Protein AF-A0A1W7CXT9-F1 (afdb_monomer_lite)

Secondary structure (DSSP, 8-state):
-----------------------------SS-----PPEEE-SEEEEEEEEEEEETTEEEEEEEEESS--EETTSEEEEE-EEGGGTEEEE-SSHHHHHHHT-EEEEEEEETHHHHTTS--TT-EEEEEEEEEEEE-TTSSB----EEEEETTEEEESSTT-EEEEEP-SSSEEEEEE-EEEESSSEEEEEEEEEEESTTTTSSB-EEEEEEEEE-

Structure (mmCIF, N/CA/C/O backbone):
data_AF-A0A1W7CXT9-F1
#
_entry.id   AF-A0A1W7CXT9-F1
#
loop_
_atom_site.group_PDB
_atom_site.id
_atom_site.type_symbol
_atom_site.label_atom_id
_atom_site.label_alt_id
_atom_site.label_comp_id
_atom_site.label_asym_id
_atom_site.label_entity_id
_atom_site.label_seq_id
_atom_site.pdbx_PDB_ins_code
_atom_site.Cartn_x
_atom_site.Cartn_y
_atom_site.Cartn_z
_atom_site.occupancy
_atom_site.B_iso_or_equiv
_atom_site.auth_seq_id
_atom_site.auth_comp_id
_atom_site.auth_asym_id
_atom_site.auth_atom_id
_atom_site.pdbx_PDB_model_num
ATOM 1 N N . MET A 1 1 ? 46.740 77.406 -9.029 1.00 47.66 1 MET A N 1
ATOM 2 C CA . MET A 1 1 ? 47.023 78.174 -7.796 1.00 47.66 1 MET A CA 1
ATOM 3 C C . MET A 1 1 ? 46.307 79.504 -7.977 1.00 47.66 1 MET A C 1
ATOM 5 O O . MET A 1 1 ? 46.506 80.100 -9.024 1.00 47.66 1 MET A O 1
ATOM 9 N N . THR A 1 2 ? 45.358 79.911 -7.136 1.00 39.78 2 THR A N 1
ATOM 10 C CA . THR A 1 2 ? 45.242 79.683 -5.678 1.00 39.78 2 THR A CA 1
ATOM 11 C C . THR A 1 2 ? 43.790 79.369 -5.267 1.00 39.78 2 THR A C 1
ATOM 13 O O . THR A 1 2 ? 42.868 79.665 -6.022 1.00 39.78 2 THR A O 1
ATOM 16 N N . GLU A 1 3 ? 43.585 78.741 -4.104 1.00 48.91 3 GLU A N 1
ATOM 17 C CA . GLU A 1 3 ? 42.261 78.570 -3.472 1.00 48.91 3 GLU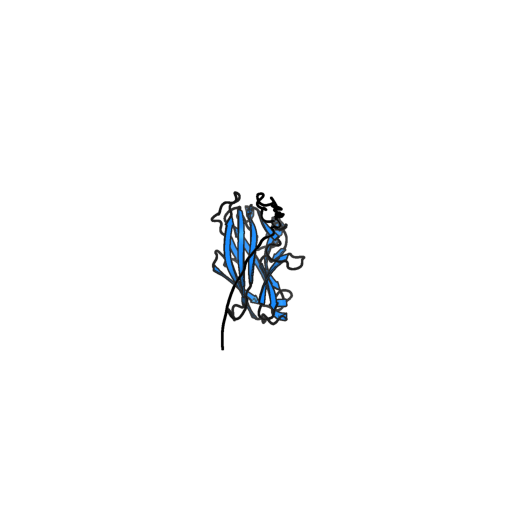 A CA 1
ATOM 18 C C . GLU A 1 3 ? 41.589 79.914 -3.125 1.00 48.91 3 GLU A C 1
ATOM 20 O O . GLU A 1 3 ? 42.278 80.915 -2.956 1.00 48.91 3 GLU A O 1
ATOM 25 N N . VAL A 1 4 ? 40.265 79.902 -2.911 1.00 42.25 4 VAL A N 1
ATOM 26 C CA . VAL A 1 4 ? 39.614 80.250 -1.624 1.00 42.25 4 VAL A CA 1
ATOM 27 C C . VAL A 1 4 ? 38.166 79.707 -1.634 1.00 42.25 4 VAL A C 1
ATOM 29 O O . VAL A 1 4 ? 37.621 79.343 -2.674 1.00 42.25 4 VAL A O 1
ATOM 32 N N . LYS A 1 5 ? 37.587 79.555 -0.441 1.00 43.75 5 LYS A N 1
ATOM 33 C CA . LYS A 1 5 ? 36.444 78.713 -0.057 1.00 43.75 5 LYS A CA 1
ATOM 34 C C . LYS A 1 5 ? 35.504 79.523 0.838 1.00 43.75 5 LYS A C 1
ATOM 36 O O . LYS A 1 5 ? 36.014 80.103 1.780 1.00 43.75 5 LYS A O 1
ATOM 41 N N . GLU A 1 6 ? 34.183 79.469 0.618 1.00 44.09 6 GLU A N 1
ATOM 42 C CA . GLU A 1 6 ? 33.090 79.694 1.606 1.00 44.09 6 GLU A CA 1
ATOM 43 C C . GLU A 1 6 ? 31.725 79.505 0.894 1.00 44.09 6 GLU A C 1
ATOM 45 O O . GLU A 1 6 ? 31.548 79.964 -0.226 1.00 44.09 6 GLU A O 1
ATOM 50 N N . ARG A 1 7 ? 30.813 78.611 1.317 1.00 45.50 7 ARG A N 1
ATOM 51 C CA . ARG A 1 7 ? 29.893 78.634 2.484 1.00 45.50 7 ARG A CA 1
ATOM 52 C C . ARG A 1 7 ? 28.901 79.815 2.507 1.00 45.50 7 ARG A C 1
ATOM 54 O O . ARG A 1 7 ? 29.258 80.872 3.000 1.00 45.50 7 ARG A O 1
ATOM 61 N N . SER A 1 8 ? 27.617 79.556 2.204 1.00 44.03 8 SER A N 1
ATOM 62 C CA . SER A 1 8 ? 26.528 79.746 3.192 1.00 44.03 8 SER A CA 1
ATOM 63 C C . SER A 1 8 ? 25.169 79.135 2.772 1.00 44.03 8 SER A C 1
ATOM 65 O O . SER A 1 8 ? 24.594 79.513 1.763 1.00 44.03 8 SER A O 1
ATOM 67 N N . THR A 1 9 ? 24.715 78.146 3.551 1.00 43.16 9 THR A N 1
ATOM 68 C CA . THR A 1 9 ? 23.494 78.108 4.400 1.00 43.16 9 THR A CA 1
ATOM 69 C C . THR A 1 9 ? 22.135 78.717 3.969 1.00 43.16 9 THR A C 1
ATOM 71 O O . THR A 1 9 ? 22.084 79.830 3.464 1.00 43.16 9 THR A O 1
ATOM 74 N N . THR A 1 10 ? 21.047 78.057 4.441 1.00 43.53 10 THR A N 1
ATOM 75 C CA . THR A 1 10 ? 19.678 78.588 4.757 1.00 43.53 10 THR A CA 1
ATOM 76 C C . THR A 1 10 ? 18.595 78.462 3.652 1.00 43.53 10 THR A C 1
ATOM 78 O O . THR A 1 10 ? 18.797 78.977 2.565 1.00 43.53 10 THR A O 1
ATOM 81 N N . VAL A 1 11 ? 17.387 77.876 3.848 1.00 43.38 11 VAL A N 1
ATOM 82 C CA . VAL A 1 11 ? 16.877 76.887 4.846 1.00 43.38 11 VAL A CA 1
ATOM 83 C C . VAL A 1 11 ? 15.524 76.237 4.406 1.00 43.38 11 VAL A C 1
ATOM 85 O O . VAL A 1 11 ? 14.815 76.799 3.585 1.00 43.38 11 VAL A O 1
ATOM 88 N N . ARG A 1 12 ? 15.174 75.069 4.991 1.00 47.16 12 ARG A N 1
ATOM 89 C CA . ARG A 1 12 ? 13.861 74.349 5.100 1.00 47.16 12 ARG A CA 1
ATOM 90 C C . ARG A 1 12 ? 12.615 74.840 4.316 1.00 47.16 12 ARG A C 1
ATOM 92 O O . ARG A 1 12 ? 12.106 75.924 4.576 1.00 47.16 12 ARG A O 1
ATOM 99 N N . SER A 1 13 ? 11.893 73.876 3.733 1.00 43.81 13 SER A N 1
ATOM 100 C CA . SER A 1 13 ? 10.446 73.728 3.990 1.00 43.81 13 SER A CA 1
ATOM 101 C C . SER A 1 13 ? 10.102 72.261 4.305 1.00 43.81 13 SER A C 1
ATOM 103 O O . SER A 1 13 ? 10.810 71.341 3.900 1.00 43.81 13 SER A O 1
ATOM 105 N N . ARG A 1 14 ? 9.071 72.045 5.132 1.00 48.78 14 ARG A N 1
ATOM 106 C CA . ARG A 1 14 ? 8.563 70.717 5.515 1.00 48.78 14 ARG A CA 1
ATOM 107 C C . ARG A 1 14 ? 7.323 70.417 4.678 1.00 48.78 14 ARG A C 1
ATOM 109 O O . ARG A 1 14 ? 6.453 71.278 4.601 1.00 48.78 14 ARG A O 1
ATOM 116 N N . VAL A 1 15 ? 7.177 69.186 4.195 1.00 45.41 15 VAL A N 1
ATOM 117 C CA . VAL A 1 15 ? 5.854 68.611 3.907 1.00 45.41 15 VAL A CA 1
ATOM 118 C C . VAL A 1 15 ? 5.710 67.344 4.744 1.00 45.41 15 VAL A C 1
ATOM 120 O O . VAL A 1 15 ? 6.666 66.593 4.928 1.00 45.41 15 VAL A O 1
ATOM 123 N N . VAL A 1 16 ? 4.539 67.201 5.354 1.00 47.16 16 VAL A N 1
ATOM 124 C CA . VAL A 1 16 ? 4.237 66.241 6.418 1.00 47.16 16 VAL A CA 1
ATOM 125 C C . VAL A 1 16 ? 3.587 64.997 5.813 1.00 47.16 16 VAL A C 1
ATOM 127 O O . VAL A 1 16 ? 2.702 65.118 4.970 1.00 47.16 16 VAL A O 1
ATOM 130 N N . SER A 1 17 ? 4.007 63.811 6.255 1.00 47.16 17 SER A N 1
ATOM 131 C CA . SER A 1 17 ? 3.376 62.538 5.887 1.00 47.16 17 SER A CA 1
ATOM 132 C C . SER A 1 17 ? 1.954 62.423 6.445 1.00 47.16 17 SER A C 1
ATOM 134 O O . SER A 1 17 ? 1.691 62.852 7.569 1.00 47.16 17 SER A O 1
ATOM 136 N N . PRO A 1 18 ? 1.077 61.705 5.736 1.00 44.38 18 PRO A N 1
ATOM 137 C CA . PRO A 1 18 ? 0.469 60.524 6.352 1.00 44.38 18 PRO A CA 1
ATOM 138 C C . PRO A 1 18 ? 0.773 59.285 5.492 1.00 44.38 18 PRO A C 1
ATOM 140 O O . PRO A 1 18 ? 0.616 59.303 4.278 1.00 44.38 18 PRO A O 1
ATOM 143 N N . LEU A 1 19 ? 1.370 58.218 6.028 1.00 44.75 19 LEU A N 1
ATOM 144 C CA . LEU A 1 19 ? 0.695 57.223 6.875 1.00 44.75 19 LEU A CA 1
ATOM 145 C C . LEU A 1 19 ? -0.653 56.765 6.297 1.00 44.75 19 LEU A C 1
ATOM 147 O O . LEU A 1 19 ? -1.714 57.198 6.731 1.00 44.75 19 LEU A O 1
ATOM 151 N N . ALA A 1 20 ? -0.576 55.814 5.369 1.00 40.16 20 ALA A N 1
ATOM 152 C CA . ALA A 1 20 ? -1.655 54.888 5.045 1.00 40.16 20 ALA A CA 1
ATOM 153 C C . ALA A 1 20 ? -1.074 53.465 5.013 1.00 40.16 20 ALA A C 1
ATOM 155 O O . ALA A 1 20 ? -0.888 52.863 3.958 1.00 40.16 20 ALA A O 1
ATOM 156 N N . ALA A 1 21 ? -0.715 52.945 6.191 1.00 42.72 21 ALA A N 1
ATOM 157 C CA . ALA A 1 21 ? -0.380 51.535 6.332 1.00 42.72 21 ALA A CA 1
ATOM 158 C C . ALA A 1 21 ? -1.673 50.722 6.176 1.00 42.72 21 ALA A C 1
ATOM 160 O O . ALA A 1 21 ? -2.523 50.734 7.066 1.00 42.72 21 ALA A O 1
ATOM 161 N N . ILE A 1 22 ? -1.831 50.032 5.043 1.00 38.47 22 ILE A N 1
ATOM 162 C CA . ILE A 1 22 ? -2.935 49.089 4.836 1.00 38.47 22 ILE A CA 1
ATOM 163 C C . ILE A 1 22 ? -2.639 47.839 5.668 1.00 38.47 22 ILE A C 1
ATOM 165 O O . ILE A 1 22 ? -2.093 46.851 5.183 1.00 38.47 22 ILE A O 1
ATOM 169 N N . VAL A 1 23 ? -2.993 47.894 6.952 1.00 38.53 23 VAL A N 1
ATOM 170 C CA . VAL A 1 23 ? -3.077 46.714 7.813 1.00 38.53 23 VAL A CA 1
ATOM 171 C C . VAL A 1 23 ? -4.449 46.088 7.593 1.00 38.53 23 VAL A C 1
ATOM 173 O O . VAL A 1 23 ? -5.367 46.260 8.393 1.00 38.53 23 VAL A O 1
ATOM 176 N N . LEU A 1 24 ? -4.597 45.355 6.488 1.00 37.84 24 LEU A N 1
ATOM 177 C CA . LEU A 1 24 ? -5.687 44.394 6.368 1.00 37.84 24 LEU A CA 1
ATOM 178 C C . LEU A 1 24 ? -5.250 43.111 7.083 1.00 37.84 24 LEU A C 1
ATOM 180 O O . LEU A 1 24 ? -4.760 42.167 6.468 1.00 37.84 24 LEU A O 1
ATOM 184 N N . ALA A 1 25 ? -5.371 43.116 8.412 1.00 42.75 25 ALA A N 1
ATOM 185 C CA . ALA A 1 25 ? -5.139 41.933 9.227 1.00 42.75 25 ALA A CA 1
ATOM 186 C C . ALA A 1 25 ? -6.223 40.893 8.907 1.00 42.75 25 ALA A C 1
ATOM 188 O O . ALA A 1 25 ? -7.339 40.958 9.423 1.00 42.75 25 ALA A O 1
ATOM 189 N N . LEU A 1 26 ? -5.896 39.950 8.021 1.00 39.19 26 LEU A N 1
ATOM 190 C CA . LEU A 1 26 ? -6.766 38.835 7.673 1.00 39.19 26 LEU A CA 1
ATOM 191 C C . LEU A 1 26 ? -6.860 37.882 8.873 1.00 39.19 26 LEU A C 1
ATOM 193 O O . LEU A 1 26 ? -6.051 36.970 9.032 1.00 39.19 26 LEU A O 1
ATOM 197 N N . ALA A 1 27 ? -7.849 38.112 9.735 1.00 46.72 27 ALA A N 1
ATOM 198 C CA . ALA A 1 27 ? -8.163 37.259 10.875 1.00 46.72 27 ALA A CA 1
ATOM 199 C C . ALA A 1 27 ? -8.816 35.941 10.407 1.00 46.72 27 ALA A C 1
ATOM 201 O O . ALA A 1 27 ? -10.012 35.726 10.572 1.00 46.72 27 ALA A O 1
ATOM 202 N N . ALA A 1 28 ? -8.009 35.064 9.807 1.00 44.44 28 ALA A N 1
ATOM 203 C CA . ALA A 1 28 ? -8.397 33.743 9.308 1.00 44.44 28 ALA A CA 1
ATOM 204 C C . ALA A 1 28 ? -7.468 32.636 9.853 1.00 44.44 28 ALA A C 1
ATOM 206 O O . ALA A 1 28 ? -7.114 31.704 9.141 1.00 44.44 28 ALA A O 1
ATOM 207 N N . ALA A 1 29 ? -7.031 32.769 11.113 1.00 46.50 29 ALA A N 1
ATOM 208 C CA . ALA A 1 29 ? -5.983 31.935 11.713 1.00 46.50 29 ALA A CA 1
ATOM 209 C C . ALA A 1 29 ? -6.295 31.458 13.152 1.00 46.50 29 ALA A C 1
ATOM 211 O O . ALA A 1 29 ? -5.387 31.352 13.970 1.00 46.50 29 ALA A O 1
ATOM 212 N N . ILE A 1 30 ? -7.569 31.191 13.486 1.00 47.88 30 ILE A N 1
ATOM 213 C CA . ILE A 1 30 ? -7.951 30.508 14.751 1.00 47.88 30 ILE A CA 1
ATOM 214 C C . ILE A 1 30 ? -9.071 29.460 14.568 1.00 47.88 30 ILE A C 1
ATOM 216 O O . ILE A 1 30 ? -9.660 28.983 15.532 1.00 47.88 30 ILE A O 1
ATOM 220 N N . PHE A 1 31 ? -9.336 29.042 13.333 1.00 46.56 31 PHE A N 1
ATOM 221 C CA . PHE A 1 31 ? -9.812 27.684 13.096 1.00 46.56 31 PHE A CA 1
ATOM 222 C C . PHE A 1 31 ? -8.637 26.968 12.457 1.00 46.56 31 PHE A C 1
ATOM 224 O O . PHE A 1 31 ? -8.296 27.253 11.309 1.00 46.56 31 PHE A O 1
ATOM 231 N N . GLY A 1 32 ? -7.970 26.105 13.227 1.00 39.56 32 GLY A N 1
ATOM 232 C CA . GLY A 1 32 ? -7.055 25.146 12.631 1.00 39.56 32 GLY A CA 1
ATOM 233 C C . GLY A 1 32 ? -7.872 24.357 11.622 1.00 39.56 32 GLY A C 1
ATOM 234 O O . GLY A 1 32 ? -8.858 23.728 12.007 1.00 39.56 32 GLY A O 1
ATOM 235 N N . ALA A 1 33 ? -7.528 24.468 10.340 1.00 43.31 33 ALA A N 1
ATOM 236 C CA . ALA A 1 33 ? -8.130 23.611 9.342 1.00 43.31 33 ALA A CA 1
ATOM 237 C C . ALA A 1 33 ? -7.814 22.181 9.778 1.00 43.31 33 ALA A C 1
ATOM 239 O O . ALA A 1 33 ? -6.641 21.805 9.831 1.00 43.31 33 ALA A O 1
ATOM 240 N N . ALA A 1 34 ? -8.847 21.412 10.133 1.00 49.50 34 ALA A N 1
ATOM 241 C CA . ALA A 1 34 ? -8.697 19.969 10.176 1.00 49.50 34 ALA A CA 1
ATOM 242 C C . ALA A 1 34 ? -8.096 19.560 8.821 1.00 49.50 34 ALA A C 1
ATOM 244 O O . ALA A 1 34 ? -8.509 20.140 7.803 1.00 49.50 34 ALA A O 1
ATOM 245 N N . PRO A 1 35 ? -7.105 18.649 8.787 1.00 54.25 35 PRO A N 1
ATOM 246 C CA . PRO A 1 35 ? -6.581 18.168 7.519 1.00 54.25 35 PRO A CA 1
ATOM 247 C C . PRO A 1 35 ? -7.771 17.746 6.660 1.00 54.25 35 PRO A C 1
ATOM 249 O O . PRO A 1 35 ? -8.709 17.115 7.154 1.00 54.25 35 PRO A O 1
ATOM 252 N N . ALA A 1 36 ? -7.789 18.193 5.405 1.00 60.62 36 ALA A N 1
ATOM 253 C CA . ALA A 1 36 ? -8.867 17.847 4.497 1.00 60.62 36 ALA A CA 1
ATOM 254 C C . ALA A 1 36 ? -8.778 16.340 4.249 1.00 60.62 36 ALA A C 1
ATOM 256 O O . ALA A 1 36 ? -7.963 15.901 3.441 1.00 60.62 36 ALA A O 1
ATOM 257 N N . HIS A 1 37 ? -9.563 15.571 5.006 1.00 65.75 37 HIS A N 1
ATOM 258 C CA . HIS A 1 37 ? -9.589 14.122 4.906 1.00 65.75 37 HIS A CA 1
ATOM 259 C C . HIS A 1 37 ? -9.885 13.715 3.470 1.00 65.75 37 HIS A C 1
ATOM 261 O O . HIS A 1 37 ? -10.727 14.320 2.792 1.00 65.75 37 HIS A O 1
ATOM 267 N N . ALA A 1 38 ? -9.162 12.700 3.015 1.00 82.06 38 ALA A N 1
ATOM 268 C CA . ALA A 1 38 ? -9.360 12.148 1.697 1.00 82.06 38 ALA A CA 1
ATOM 269 C C . ALA A 1 38 ? -10.753 11.505 1.600 1.00 82.06 38 ALA A C 1
ATOM 271 O O . ALA A 1 38 ? -11.434 11.266 2.603 1.00 82.06 38 ALA A O 1
ATOM 272 N N . ALA A 1 39 ? -11.202 11.202 0.384 1.00 91.00 39 ALA A N 1
ATOM 273 C CA . ALA A 1 39 ? -12.416 10.411 0.244 1.00 91.00 39 ALA A CA 1
ATOM 274 C C . ALA A 1 39 ? -12.174 9.011 0.845 1.00 91.00 39 ALA A C 1
ATOM 276 O O . ALA A 1 39 ? -11.094 8.446 0.687 1.00 91.00 39 ALA A O 1
ATOM 277 N N . THR A 1 40 ? -13.145 8.439 1.555 1.00 95.62 40 THR A N 1
ATOM 278 C CA . THR A 1 40 ? -12.944 7.135 2.206 1.00 95.62 40 THR A CA 1
ATOM 279 C C . THR A 1 40 ? -13.249 5.985 1.247 1.00 95.62 40 THR A C 1
ATOM 281 O O . THR A 1 40 ? -14.365 5.884 0.733 1.00 95.62 40 THR A O 1
ATOM 284 N N . TRP A 1 41 ? -12.284 5.090 1.034 1.00 96.69 41 TRP A N 1
ATOM 285 C CA . TRP A 1 41 ? -12.462 3.857 0.267 1.00 96.69 41 TRP A CA 1
ATOM 286 C C . TRP A 1 41 ? -12.893 2.721 1.198 1.00 96.69 41 TRP A C 1
ATOM 288 O O . TRP A 1 41 ? -12.122 2.274 2.048 1.00 96.69 41 TRP A O 1
ATOM 298 N N . THR A 1 42 ? -14.141 2.269 1.065 1.00 97.19 42 THR A N 1
ATOM 299 C CA . THR A 1 42 ? -14.773 1.354 2.032 1.00 97.19 42 THR A CA 1
ATOM 300 C C . THR A 1 42 ? -14.882 -0.094 1.575 1.00 97.19 42 THR A C 1
ATOM 302 O O . THR A 1 42 ? -15.032 -0.967 2.419 1.00 97.19 42 THR A O 1
ATOM 305 N N . SER A 1 43 ? -14.823 -0.377 0.271 1.00 96.62 43 SER A N 1
ATOM 306 C CA . SER A 1 43 ? -14.930 -1.737 -0.277 1.00 96.62 43 SER A CA 1
ATOM 307 C C . SER A 1 43 ? -14.455 -1.792 -1.731 1.00 96.62 43 SER A C 1
ATOM 309 O O . SER A 1 43 ? -14.368 -0.758 -2.389 1.00 96.62 43 SER A O 1
ATOM 311 N N . GLY A 1 44 ? -14.175 -2.993 -2.243 1.00 96.69 44 GLY A N 1
ATOM 312 C CA . GLY A 1 44 ? -13.748 -3.202 -3.632 1.00 96.69 44 GLY A CA 1
ATOM 313 C C . GLY A 1 44 ? -12.229 -3.275 -3.809 1.00 96.69 44 GLY A C 1
ATOM 314 O O . GLY A 1 44 ? -11.471 -3.141 -2.846 1.00 96.69 44 GLY A O 1
ATOM 315 N N . HIS A 1 45 ? -11.795 -3.540 -5.042 1.00 97.75 45 HIS A N 1
ATOM 316 C CA . HIS A 1 45 ? -10.386 -3.733 -5.399 1.00 97.75 45 HIS A CA 1
ATOM 317 C C . HIS A 1 45 ? -9.617 -2.410 -5.389 1.00 97.75 45 HIS A C 1
ATOM 319 O O . HIS A 1 45 ? -10.085 -1.402 -5.922 1.00 97.75 45 HIS A O 1
ATOM 325 N N . ILE A 1 46 ? -8.448 -2.423 -4.747 1.00 98.12 46 ILE A N 1
ATOM 326 C CA . ILE A 1 46 ? -7.542 -1.282 -4.713 1.00 98.12 46 ILE A CA 1
ATOM 327 C C . ILE A 1 46 ? -6.091 -1.734 -4.524 1.00 98.12 46 ILE A C 1
ATOM 329 O O . ILE A 1 46 ? -5.729 -2.307 -3.495 1.00 98.12 46 ILE A O 1
ATOM 333 N N . ASP A 1 47 ? -5.223 -1.418 -5.480 1.00 98.25 47 ASP A N 1
ATOM 334 C CA . ASP A 1 47 ? -3.782 -1.476 -5.247 1.00 98.25 47 ASP A CA 1
ATOM 335 C C . ASP A 1 47 ? -3.402 -0.208 -4.480 1.00 98.25 47 ASP A C 1
ATOM 337 O O . ASP A 1 47 ? -3.305 0.888 -5.045 1.00 98.25 47 ASP A O 1
ATOM 341 N N . VAL A 1 48 ? -3.261 -0.340 -3.158 1.00 98.19 48 VAL A N 1
ATOM 342 C CA . VAL A 1 48 ? -3.024 0.793 -2.258 1.00 98.19 48 VAL A CA 1
ATOM 343 C C . VAL A 1 48 ? -1.703 1.451 -2.614 1.00 98.19 48 VAL A C 1
ATOM 345 O O . VAL A 1 48 ? -1.684 2.658 -2.844 1.00 98.19 48 VAL A O 1
ATOM 348 N N . VAL A 1 49 ? -0.640 0.646 -2.730 1.00 98.31 49 VAL A N 1
ATOM 349 C CA . VAL A 1 49 ? 0.693 1.082 -3.156 1.00 98.31 49 VAL A CA 1
ATOM 350 C C . VAL A 1 49 ? 0.920 0.634 -4.598 1.00 98.31 49 VAL A C 1
ATOM 352 O O . VAL A 1 49 ? 1.194 -0.535 -4.873 1.00 98.31 49 VAL A O 1
ATOM 355 N N . TYR A 1 50 ? 0.789 1.580 -5.525 1.00 98.19 50 TYR A N 1
ATOM 356 C CA . TYR A 1 50 ? 0.901 1.350 -6.961 1.00 98.19 50 TYR A CA 1
ATOM 357 C C . TYR A 1 50 ? 2.118 2.076 -7.545 1.00 98.19 50 TYR A C 1
ATOM 359 O O . TYR A 1 50 ? 2.215 3.300 -7.452 1.00 98.19 50 TYR A O 1
ATOM 367 N N . ALA A 1 51 ? 3.054 1.339 -8.141 1.00 97.3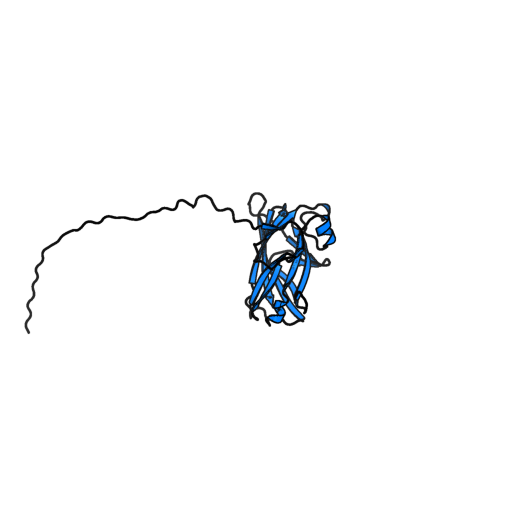1 51 ALA A N 1
ATOM 368 C CA . ALA A 1 51 ? 4.291 1.888 -8.691 1.00 97.31 51 ALA A CA 1
ATOM 369 C C . ALA A 1 51 ? 4.171 2.217 -10.188 1.00 97.31 51 ALA 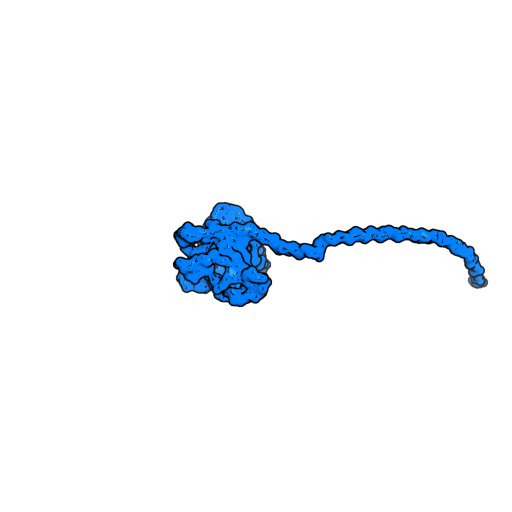A C 1
ATOM 371 O O . ALA A 1 51 ? 3.824 1.359 -11.002 1.00 97.31 51 ALA A O 1
ATOM 372 N N . GLU A 1 52 ? 4.546 3.439 -10.570 1.00 95.94 52 GLU A N 1
ATOM 373 C CA . GLU A 1 52 ? 4.628 3.878 -11.968 1.00 95.94 52 GLU A CA 1
ATOM 374 C C . GLU A 1 52 ? 5.985 4.509 -12.274 1.00 95.94 52 GLU A C 1
ATOM 376 O O . GLU A 1 52 ? 6.568 5.204 -11.441 1.00 95.94 52 GLU A O 1
ATOM 381 N N . ALA A 1 53 ? 6.469 4.332 -13.503 1.00 93.88 53 ALA A N 1
ATOM 382 C CA . ALA A 1 53 ? 7.613 5.082 -14.004 1.00 93.88 53 ALA A CA 1
ATOM 383 C C . ALA A 1 53 ? 7.164 6.440 -14.554 1.00 93.88 53 ALA A C 1
ATOM 385 O O . ALA A 1 53 ? 6.221 6.521 -15.343 1.00 93.88 53 ALA A O 1
ATOM 386 N N . THR A 1 54 ? 7.880 7.503 -14.190 1.00 91.88 54 THR A N 1
ATOM 387 C CA . THR A 1 54 ? 7.749 8.831 -14.820 1.00 91.88 54 THR A CA 1
ATOM 388 C C . THR A 1 54 ? 8.866 9.089 -15.836 1.00 91.88 54 THR A C 1
ATOM 390 O O . THR A 1 54 ? 8.693 9.877 -16.765 1.00 91.88 54 THR A O 1
ATOM 393 N N . SER A 1 55 ? 9.992 8.377 -15.719 1.00 90.69 55 SER A N 1
ATOM 394 C CA . SER A 1 55 ? 11.024 8.230 -16.754 1.00 90.69 55 SER A CA 1
ATOM 395 C C . SER A 1 55 ? 11.803 6.924 -16.543 1.00 90.69 55 SER A C 1
ATOM 397 O O . SER A 1 55 ? 11.599 6.239 -15.545 1.00 90.69 55 SER A O 1
ATOM 399 N N . ALA A 1 56 ? 12.770 6.624 -17.418 1.00 89.19 56 ALA A N 1
ATOM 400 C CA . ALA A 1 56 ? 13.698 5.492 -17.276 1.00 89.19 56 ALA A CA 1
ATOM 401 C C . ALA A 1 56 ? 14.553 5.479 -15.980 1.00 89.19 56 ALA A C 1
ATOM 403 O O . ALA A 1 56 ? 15.327 4.552 -15.768 1.00 89.19 56 ALA A O 1
ATOM 404 N N . THR A 1 57 ? 14.475 6.517 -15.139 1.00 88.00 57 THR A N 1
ATOM 405 C CA . THR A 1 57 ? 15.260 6.660 -13.896 1.00 88.00 57 THR A CA 1
ATOM 406 C C . THR A 1 57 ? 14.463 7.262 -12.733 1.00 88.00 57 THR A C 1
ATOM 408 O O . THR A 1 57 ? 15.053 7.631 -11.717 1.00 88.00 57 THR A O 1
ATOM 411 N N . ASN A 1 58 ? 13.146 7.436 -12.891 1.00 89.12 58 ASN A N 1
ATOM 412 C CA . ASN A 1 58 ? 12.276 8.060 -11.896 1.00 89.12 58 ASN A CA 1
ATOM 413 C C . ASN A 1 58 ? 11.003 7.239 -11.719 1.00 89.12 58 ASN A C 1
ATOM 415 O O . ASN A 1 58 ? 10.320 6.917 -12.696 1.00 89.12 58 ASN A O 1
ATOM 419 N N . LEU A 1 59 ? 10.655 6.985 -10.462 1.00 92.44 59 LEU A N 1
ATOM 420 C CA . LEU A 1 59 ? 9.393 6.365 -10.078 1.00 92.44 59 LEU A CA 1
ATOM 421 C C . LEU A 1 59 ? 8.465 7.378 -9.416 1.00 92.44 59 LEU A C 1
ATOM 423 O O . LEU A 1 59 ? 8.890 8.430 -8.947 1.00 92.44 59 LEU A O 1
ATOM 427 N N . THR A 1 60 ? 7.189 7.031 -9.357 1.00 94.88 60 THR A N 1
ATOM 428 C CA . THR A 1 60 ? 6.207 7.618 -8.452 1.00 94.88 60 THR A CA 1
ATOM 429 C C . THR A 1 60 ? 5.404 6.487 -7.821 1.00 94.88 60 THR A C 1
ATOM 431 O O . THR A 1 60 ? 5.153 5.464 -8.465 1.00 94.88 60 THR A O 1
ATOM 434 N N . LEU A 1 61 ? 5.037 6.658 -6.554 1.00 97.44 61 LEU A N 1
ATOM 435 C CA . LEU A 1 61 ? 4.087 5.784 -5.882 1.00 97.44 61 LEU A CA 1
ATOM 436 C C . LEU A 1 61 ? 2.717 6.475 -5.839 1.00 97.44 61 LEU A C 1
ATOM 438 O O . LEU A 1 61 ? 2.601 7.693 -5.695 1.00 97.44 61 LEU A O 1
ATOM 442 N N . ARG A 1 62 ? 1.675 5.687 -6.078 1.00 97.31 62 ARG A N 1
ATOM 443 C CA . ARG A 1 62 ? 0.290 6.112 -6.310 1.00 97.31 62 ARG A CA 1
ATOM 444 C C . ARG A 1 62 ? -0.661 5.136 -5.626 1.00 97.31 62 ARG A C 1
ATOM 446 O O . ARG A 1 62 ? -0.209 4.189 -4.988 1.00 97.31 62 ARG A O 1
ATOM 453 N N . THR A 1 63 ? -1.958 5.355 -5.787 1.00 98.00 63 THR A N 1
ATOM 454 C CA . THR A 1 63 ? -3.020 4.397 -5.457 1.00 98.00 63 THR A CA 1
ATOM 455 C C . THR A 1 63 ? -3.809 4.097 -6.725 1.00 98.00 63 THR A C 1
ATOM 457 O O . THR A 1 63 ? -4.090 5.014 -7.498 1.00 98.00 63 THR A O 1
ATOM 460 N N . HIS A 1 64 ? -4.176 2.840 -6.961 1.00 97.81 64 HIS A N 1
ATOM 461 C CA . HIS A 1 64 ? -4.928 2.430 -8.147 1.00 97.81 64 HIS A CA 1
ATOM 462 C C . HIS A 1 64 ? -6.205 1.669 -7.750 1.00 97.81 64 HIS A C 1
ATOM 464 O O . HIS A 1 64 ? -6.136 0.483 -7.435 1.00 97.81 64 HIS A O 1
ATOM 470 N N . PRO A 1 65 ? -7.368 2.345 -7.710 1.00 96.12 65 PRO A N 1
ATOM 471 C CA . PRO A 1 65 ? -8.659 1.679 -7.558 1.00 96.12 65 PRO A CA 1
ATOM 472 C C . PRO A 1 65 ? -9.069 0.978 -8.862 1.00 96.12 65 PRO A C 1
ATOM 474 O O . PRO A 1 65 ? -8.937 1.574 -9.933 1.00 96.12 65 PRO A O 1
ATOM 477 N N . ASP A 1 66 ? -9.636 -0.229 -8.775 1.00 91.81 66 ASP A N 1
ATOM 478 C CA . ASP A 1 66 ? -10.225 -0.945 -9.919 1.00 91.81 66 ASP A CA 1
ATOM 479 C C . ASP A 1 66 ? -11.762 -1.042 -9.763 1.00 91.81 66 ASP A C 1
ATOM 481 O O . ASP A 1 66 ? -12.246 -1.600 -8.770 1.00 91.81 66 ASP A O 1
ATOM 485 N N . PRO A 1 67 ? -12.566 -0.506 -10.706 1.00 90.81 67 PRO A N 1
ATOM 486 C CA . PRO A 1 67 ? -12.165 0.196 -11.929 1.00 90.81 67 PRO A CA 1
ATOM 487 C C . PRO A 1 67 ? -11.821 1.674 -11.701 1.00 90.81 67 PRO A C 1
ATOM 489 O O . PRO A 1 67 ? -12.600 2.431 -11.118 1.00 90.81 67 PRO A O 1
ATOM 492 N N . GLY A 1 68 ? -10.703 2.128 -12.270 1.00 93.06 68 GLY A N 1
ATOM 493 C CA . GLY A 1 68 ? -10.298 3.531 -12.218 1.00 93.06 68 GLY A CA 1
ATOM 494 C C . GLY A 1 68 ? -8.910 3.808 -12.811 1.00 93.06 68 GLY A C 1
ATOM 495 O O . GLY A 1 68 ? -8.171 2.886 -13.147 1.00 93.06 68 GLY A O 1
ATOM 496 N N . PRO A 1 69 ? -8.535 5.087 -12.989 1.00 95.50 69 PRO A N 1
ATOM 497 C CA . PRO A 1 69 ? -7.150 5.485 -13.228 1.00 95.50 69 PRO A CA 1
ATOM 498 C C . PRO A 1 69 ? -6.358 5.496 -11.910 1.00 95.50 69 PRO A C 1
ATOM 500 O O . PRO A 1 69 ? -6.933 5.658 -10.834 1.00 95.50 69 PRO A O 1
ATOM 503 N N . SER A 1 70 ? -5.028 5.401 -11.976 1.00 96.62 70 SER A N 1
ATOM 504 C CA . SER A 1 70 ? -4.187 5.648 -10.799 1.00 96.62 70 SER A CA 1
ATOM 505 C C . SER A 1 70 ? -4.274 7.118 -10.359 1.00 96.62 70 SER A C 1
ATOM 507 O O . SER A 1 70 ? -4.241 8.055 -11.166 1.00 96.62 70 SER A O 1
ATOM 509 N N . VAL A 1 71 ? -4.345 7.341 -9.053 1.00 97.00 71 VAL A N 1
ATOM 510 C CA . VAL A 1 71 ? -4.451 8.655 -8.406 1.00 97.00 71 VAL A CA 1
ATOM 511 C C . VAL A 1 71 ? -3.266 8.878 -7.457 1.00 97.00 71 VAL A C 1
ATOM 513 O O . VAL A 1 71 ? -2.622 7.907 -7.058 1.00 97.00 71 VAL A O 1
ATOM 516 N N . PRO A 1 72 ? -2.914 10.128 -7.101 1.00 96.19 72 PRO A N 1
ATOM 517 C CA . PRO A 1 72 ? -1.886 10.378 -6.091 1.00 96.19 72 PRO A CA 1
ATOM 518 C C . PRO A 1 72 ? -2.182 9.638 -4.779 1.00 96.19 72 PRO A C 1
ATOM 520 O O . PRO A 1 72 ? -3.348 9.508 -4.392 1.00 96.19 72 PRO A O 1
ATOM 523 N N . ALA A 1 73 ? -1.140 9.198 -4.073 1.00 91.94 73 ALA A N 1
ATOM 524 C CA . ALA A 1 73 ? -1.288 8.736 -2.694 1.00 91.94 73 ALA A CA 1
ATOM 525 C C . ALA A 1 73 ? -1.943 9.837 -1.831 1.00 91.94 73 ALA A C 1
ATOM 527 O O . ALA A 1 73 ? -1.782 11.028 -2.112 1.00 91.94 73 ALA A O 1
ATOM 528 N N . GLY A 1 74 ? -2.753 9.446 -0.845 1.00 90.12 74 GLY A N 1
ATOM 529 C CA . GLY A 1 74 ? -3.588 10.380 -0.077 1.00 90.12 74 GLY A CA 1
ATOM 530 C C . GLY A 1 74 ? -4.822 10.924 -0.820 1.00 90.12 74 GLY A C 1
ATOM 531 O O . GLY A 1 74 ? -5.513 11.786 -0.291 1.00 90.12 74 GLY A O 1
ATOM 532 N N . THR A 1 75 ? -5.149 10.433 -2.027 1.00 94.50 75 THR A N 1
ATOM 533 C CA . THR A 1 75 ? -6.470 10.702 -2.652 1.00 94.50 75 THR A CA 1
ATOM 534 C C . THR A 1 75 ? -7.596 9.917 -1.970 1.00 94.50 75 THR A C 1
ATOM 536 O O . THR A 1 75 ? -8.751 10.349 -2.000 1.00 94.50 75 THR A O 1
ATOM 539 N N . TRP A 1 76 ? -7.256 8.784 -1.346 1.00 95.94 76 TRP A N 1
ATOM 540 C CA . TRP A 1 76 ? -8.180 7.922 -0.616 1.00 95.94 76 TRP A CA 1
ATOM 541 C C . TRP A 1 76 ? -7.637 7.564 0.769 1.00 95.94 76 TRP A C 1
ATOM 543 O O . TRP A 1 76 ? -6.481 7.158 0.888 1.00 95.94 76 TRP A O 1
ATOM 553 N N . ASP A 1 77 ?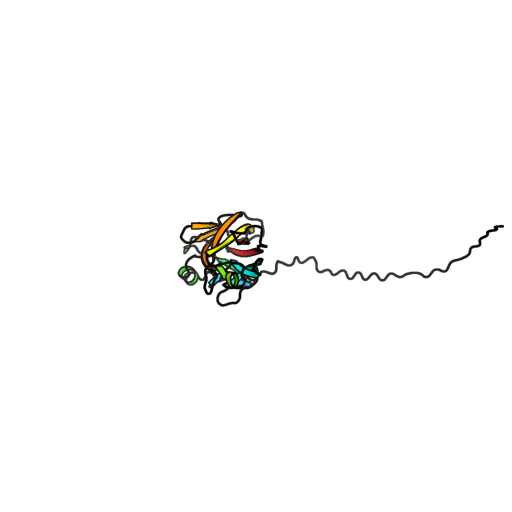 -8.505 7.650 1.775 1.00 97.25 77 ASP A N 1
ATOM 554 C CA . ASP A 1 77 ? -8.309 7.074 3.107 1.00 97.25 77 ASP A CA 1
ATOM 555 C C . ASP A 1 77 ? -8.924 5.658 3.095 1.00 97.25 77 ASP A C 1
ATOM 557 O O . ASP A 1 77 ? -10.099 5.496 2.756 1.00 97.25 77 ASP A O 1
ATOM 561 N N . ILE A 1 78 ? -8.168 4.612 3.439 1.00 98.25 78 ILE A N 1
ATOM 562 C CA . ILE A 1 78 ? -8.634 3.215 3.355 1.00 98.25 78 ILE A CA 1
ATOM 563 C C . ILE A 1 78 ? -9.351 2.811 4.650 1.00 98.25 78 ILE A C 1
ATOM 565 O O . ILE A 1 78 ? -8.744 2.818 5.719 1.00 98.25 78 ILE A O 1
ATOM 569 N N . ALA A 1 79 ? -10.627 2.423 4.586 1.00 98.44 79 ALA A N 1
ATOM 570 C CA . ALA A 1 79 ? -11.361 1.986 5.777 1.00 98.44 79 ALA A CA 1
ATOM 571 C C . ALA A 1 79 ? -10.994 0.551 6.190 1.00 98.44 79 ALA A C 1
ATOM 573 O O . ALA A 1 79 ? -11.002 -0.363 5.366 1.00 98.44 79 ALA A O 1
ATOM 574 N N . VAL A 1 80 ? -10.750 0.340 7.484 1.00 98.75 80 VAL A N 1
ATOM 575 C CA . VAL A 1 80 ? -10.445 -0.972 8.073 1.00 98.75 80 VAL A CA 1
ATOM 576 C C . VAL A 1 80 ? -11.348 -1.208 9.293 1.00 98.75 80 VAL A C 1
ATOM 578 O O . VAL A 1 80 ? -10.939 -0.955 10.430 1.00 98.75 80 VAL A O 1
ATOM 581 N N . PRO A 1 81 ? -12.598 -1.656 9.091 1.00 98.25 81 PRO A N 1
ATOM 582 C CA . PRO A 1 81 ? -13.511 -1.914 10.194 1.00 98.25 81 PRO A CA 1
ATOM 583 C C . PRO A 1 81 ? -13.126 -3.182 10.972 1.00 98.25 81 PRO A C 1
ATOM 585 O O . PRO A 1 81 ? -12.639 -4.173 10.411 1.00 98.25 81 PRO A O 1
ATOM 588 N N . HIS A 1 82 ? -13.410 -3.187 12.271 1.00 98.44 82 HIS A N 1
ATOM 589 C CA . HIS A 1 82 ? -13.244 -4.347 13.134 1.00 98.44 82 HIS A CA 1
ATOM 590 C C . HIS A 1 82 ? -14.095 -5.526 12.642 1.00 98.44 82 HIS A C 1
ATOM 592 O O . HIS A 1 82 ? -15.323 -5.523 12.744 1.00 98.44 82 HIS A O 1
ATOM 598 N N . THR A 1 83 ? -13.429 -6.573 12.154 1.00 98.25 83 THR A N 1
ATOM 599 C CA . THR A 1 83 ? -14.051 -7.770 11.582 1.00 98.25 83 THR A CA 1
ATOM 600 C C . THR A 1 83 ? -13.666 -9.002 12.415 1.00 98.25 83 THR A C 1
ATOM 602 O O . THR A 1 83 ? -12.682 -9.683 12.107 1.00 98.25 83 THR A O 1
ATOM 605 N N . PRO A 1 84 ? -14.429 -9.345 13.478 1.00 97.75 84 PRO A N 1
ATOM 606 C CA . PRO A 1 84 ? -14.097 -10.451 14.382 1.00 97.75 84 PRO A CA 1
ATOM 607 C C . PRO A 1 84 ? -13.877 -11.794 13.678 1.00 97.75 84 PRO A C 1
ATOM 609 O O . PRO A 1 84 ? -13.009 -12.562 14.081 1.00 97.75 84 PRO A O 1
ATOM 612 N N . ALA A 1 85 ? -14.622 -12.060 12.599 1.00 98.00 85 ALA A N 1
ATOM 613 C CA . ALA A 1 85 ? -14.511 -13.288 11.811 1.00 98.00 85 ALA A CA 1
ATOM 614 C C . ALA A 1 85 ? -13.148 -13.456 11.106 1.00 98.00 85 ALA A C 1
ATOM 616 O O . ALA A 1 85 ? -12.745 -14.582 10.831 1.00 98.00 85 ALA A O 1
ATOM 617 N N . LEU A 1 86 ? -12.424 -12.357 10.858 1.00 97.62 86 LEU A N 1
ATOM 618 C CA . LEU A 1 86 ? -11.074 -12.350 10.276 1.00 97.62 86 LEU A CA 1
ATOM 619 C C . LEU A 1 86 ? -9.958 -12.176 11.326 1.00 97.62 86 LEU A C 1
ATOM 621 O O . LEU A 1 86 ? -8.773 -12.207 10.978 1.00 97.62 86 LEU A O 1
ATOM 625 N N . GLY A 1 87 ? -10.328 -12.025 12.603 1.00 96.75 87 GLY A N 1
ATOM 626 C CA . GLY A 1 87 ? -9.407 -11.861 13.730 1.00 96.75 87 GLY A CA 1
ATOM 627 C C . GLY A 1 87 ? -9.196 -10.422 14.213 1.00 96.75 87 GLY A C 1
ATOM 628 O O . GLY A 1 87 ? -8.275 -10.204 14.993 1.00 96.75 87 GLY A O 1
ATOM 629 N N . GLY A 1 88 ? -10.016 -9.455 13.785 1.00 98.06 88 GLY A N 1
ATOM 630 C CA . GLY A 1 88 ? -9.955 -8.066 14.262 1.00 98.06 88 GLY A CA 1
ATOM 631 C C . GLY A 1 88 ? -9.929 -7.050 13.123 1.00 98.06 88 GLY A C 1
ATOM 632 O O . GLY A 1 88 ? -10.677 -7.183 12.156 1.00 98.06 88 GLY A O 1
ATOM 633 N N . TYR A 1 89 ? -9.082 -6.027 13.230 1.00 98.69 89 TYR A N 1
ATOM 634 C CA . TYR A 1 89 ? -8.906 -5.004 12.196 1.00 98.69 89 TYR A CA 1
ATOM 635 C C . TYR A 1 89 ? -8.051 -5.550 11.044 1.00 98.69 89 TYR A C 1
ATOM 637 O O . TYR A 1 89 ? -6.820 -5.580 11.123 1.00 98.69 89 TYR A O 1
ATOM 645 N N . VAL A 1 90 ? -8.706 -6.054 9.997 1.00 98.56 90 VAL A N 1
ATOM 646 C CA . VAL A 1 90 ? -8.054 -6.830 8.935 1.00 98.56 90 VAL A CA 1
ATOM 647 C C . VAL A 1 90 ? -8.574 -6.429 7.560 1.00 98.56 90 VAL A C 1
ATOM 649 O O . VAL A 1 90 ? -9.781 -6.415 7.344 1.00 98.56 90 VAL A O 1
ATOM 652 N N . LEU A 1 91 ? -7.660 -6.210 6.611 1.00 98.69 91 LEU A N 1
ATOM 653 C CA . LEU A 1 91 ? -7.956 -6.291 5.178 1.00 98.69 91 LEU A CA 1
ATOM 654 C C . LEU A 1 91 ? -7.509 -7.673 4.672 1.00 98.69 91 LEU A C 1
ATOM 656 O O . LEU A 1 91 ? -6.365 -8.061 4.934 1.00 98.69 91 LEU A O 1
ATOM 660 N N . PRO A 1 92 ? -8.382 -8.458 4.018 1.00 98.31 92 PRO A N 1
ATOM 661 C CA . PRO A 1 92 ? -8.081 -9.843 3.679 1.00 98.31 92 PRO A CA 1
ATOM 662 C C . PRO A 1 92 ? -7.243 -9.993 2.403 1.00 98.31 92 PRO A C 1
ATOM 664 O O . PRO A 1 92 ? -7.433 -9.280 1.423 1.00 98.31 92 PRO A O 1
ATOM 667 N N . GLU A 1 93 ? -6.402 -11.030 2.389 1.00 97.50 93 GLU A N 1
ATOM 668 C CA . GLU A 1 93 ? -5.670 -11.509 1.203 1.00 97.50 93 GLU A CA 1
ATOM 669 C C . GLU A 1 93 ? -6.581 -12.199 0.172 1.00 97.50 93 GLU A C 1
ATOM 671 O O . GLU A 1 93 ? -6.206 -12.344 -0.989 1.00 97.50 93 GLU A O 1
ATOM 676 N N . SER A 1 94 ? -7.782 -12.638 0.570 1.00 97.50 94 SER A N 1
ATOM 677 C CA . SER A 1 94 ? -8.729 -13.301 -0.331 1.00 97.50 94 SER A CA 1
ATOM 678 C C . SER A 1 94 ? -9.817 -12.337 -0.813 1.00 97.50 94 SER A C 1
ATOM 680 O O . SER A 1 94 ? -10.488 -11.665 -0.023 1.00 97.50 94 SER A O 1
ATOM 682 N N . TYR A 1 95 ? -10.042 -12.314 -2.130 1.00 97.62 95 TYR A N 1
ATOM 683 C CA . TYR A 1 95 ? -11.138 -11.552 -2.734 1.00 97.62 95 TYR A CA 1
ATOM 684 C C . TYR A 1 95 ? -12.508 -12.022 -2.218 1.00 97.62 95 TYR A C 1
ATOM 686 O O . TYR A 1 95 ? -13.409 -11.216 -1.998 1.00 97.62 95 TYR A O 1
ATOM 694 N N . SER A 1 96 ? -12.654 -13.326 -1.954 1.00 98.19 96 SER A N 1
ATOM 695 C CA . SER A 1 96 ? -13.864 -13.909 -1.365 1.00 98.19 96 SER A CA 1
ATOM 696 C C . SER A 1 96 ? -14.195 -13.336 0.011 1.00 98.19 96 SER A C 1
ATOM 698 O O . SER A 1 96 ? -15.360 -13.038 0.263 1.00 98.19 96 SER A O 1
ATOM 700 N N . ASP A 1 97 ? -13.205 -13.137 0.884 1.00 98.25 97 ASP A N 1
ATOM 701 C CA . ASP A 1 97 ? -13.427 -12.523 2.196 1.00 98.25 97 ASP A CA 1
ATOM 702 C C . ASP A 1 97 ? -13.723 -11.027 2.052 1.00 98.25 97 ASP A C 1
ATOM 704 O O . ASP A 1 97 ? -14.642 -10.529 2.698 1.00 98.25 97 ASP A O 1
ATOM 708 N N . SER A 1 98 ? -13.019 -10.316 1.161 1.00 98.31 98 SER A N 1
ATOM 709 C CA . SER A 1 98 ? -13.311 -8.903 0.868 1.00 98.31 98 SER A CA 1
ATOM 710 C C . SER A 1 98 ? -14.773 -8.706 0.456 1.00 98.31 98 SER A C 1
ATOM 712 O O . SER A 1 98 ? -15.462 -7.869 1.037 1.00 98.31 98 SER A O 1
ATOM 714 N N . VAL A 1 99 ? -15.284 -9.519 -0.475 1.00 98.12 99 VAL A N 1
ATOM 715 C CA . VAL A 1 99 ? -16.691 -9.468 -0.902 1.00 98.12 99 VAL A CA 1
ATOM 716 C C . VAL A 1 99 ? -17.643 -9.908 0.217 1.00 98.12 99 VAL A C 1
ATOM 718 O O . VAL A 1 99 ? -18.683 -9.282 0.405 1.00 98.12 99 VAL A O 1
ATOM 721 N N . THR A 1 100 ? -17.299 -10.950 0.983 1.00 98.44 100 THR A N 1
ATOM 722 C CA . THR A 1 100 ? -18.156 -11.493 2.057 1.00 98.44 100 THR A CA 1
ATOM 723 C C . THR A 1 100 ? -18.350 -10.510 3.210 1.00 98.44 100 THR A C 1
ATOM 725 O O . THR A 1 100 ? -19.454 -10.403 3.743 1.00 98.44 100 THR A O 1
ATOM 728 N N . TYR A 1 101 ? -17.294 -9.790 3.594 1.00 98.06 101 TYR A N 1
ATOM 729 C CA . TYR A 1 101 ? -17.306 -8.856 4.725 1.00 98.06 101 TYR A CA 1
ATOM 730 C C . TYR A 1 101 ? -17.421 -7.381 4.301 1.00 98.06 101 TYR A C 1
ATOM 732 O O . TYR A 1 101 ? -17.484 -6.509 5.163 1.00 98.06 101 TYR A O 1
ATOM 740 N N . GLY A 1 102 ? -17.483 -7.092 2.996 1.00 97.94 102 GLY A N 1
ATOM 741 C CA . GLY A 1 102 ? -17.615 -5.732 2.463 1.00 97.94 102 GLY A CA 1
ATOM 742 C C . GLY A 1 102 ? -16.379 -4.858 2.693 1.00 97.94 102 GLY A C 1
ATOM 743 O O . GLY A 1 102 ? -16.523 -3.677 2.985 1.00 97.94 102 GLY A O 1
ATOM 744 N N . LEU A 1 103 ? -15.180 -5.439 2.595 1.00 98.44 103 LEU A N 1
ATOM 745 C CA . LEU A 1 103 ? -13.899 -4.801 2.925 1.00 98.44 103 LEU A CA 1
ATOM 746 C C . LEU A 1 103 ? -13.116 -4.405 1.663 1.00 98.44 103 LEU A C 1
ATOM 748 O O . LEU A 1 103 ? -13.292 -5.043 0.618 1.00 98.44 103 LEU A O 1
ATOM 752 N N . PRO A 1 104 ? -12.200 -3.421 1.727 1.00 98.44 104 PRO A N 1
ATOM 753 C CA . PRO A 1 104 ? -11.230 -3.188 0.662 1.00 98.44 104 PRO A CA 1
ATOM 754 C C . PRO A 1 104 ? -10.377 -4.434 0.389 1.00 98.44 104 PRO A C 1
ATOM 756 O O . PRO A 1 104 ? -9.833 -5.046 1.310 1.00 98.44 104 PRO A O 1
ATOM 759 N N . PHE A 1 105 ? -10.227 -4.793 -0.885 1.00 98.50 105 PHE A N 1
ATOM 760 C CA . PHE A 1 105 ? -9.292 -5.822 -1.332 1.00 98.50 105 PHE A CA 1
ATOM 761 C C . PHE A 1 105 ? -7.955 -5.154 -1.663 1.00 98.50 105 PHE A C 1
ATOM 763 O O . PHE A 1 105 ? -7.678 -4.814 -2.813 1.00 98.50 105 PHE A O 1
ATOM 770 N N . ALA A 1 106 ? -7.170 -4.890 -0.617 1.00 98.38 106 ALA A N 1
ATOM 771 C CA . ALA A 1 106 ? -5.967 -4.067 -0.682 1.00 98.38 106 ALA A CA 1
ATOM 772 C C . ALA A 1 106 ? -4.741 -4.837 -1.199 1.00 98.38 106 ALA A C 1
ATOM 774 O O . ALA A 1 106 ? -4.387 -5.897 -0.677 1.00 98.38 106 ALA A O 1
ATOM 775 N N . GLY A 1 107 ? -4.069 -4.287 -2.208 1.00 98.12 107 GLY A N 1
ATOM 776 C CA . GLY A 1 107 ? -2.893 -4.895 -2.830 1.00 98.12 107 GLY A CA 1
ATOM 777 C C . GLY A 1 107 ? -1.741 -3.939 -3.119 1.00 98.12 107 GLY A C 1
ATOM 778 O O . GLY A 1 107 ? -1.754 -2.761 -2.752 1.00 98.12 107 GLY A O 1
ATOM 779 N N . PHE A 1 108 ? -0.741 -4.501 -3.787 1.00 98.56 108 PHE A N 1
ATOM 780 C CA . PHE A 1 108 ? 0.426 -3.836 -4.345 1.00 98.56 108 PHE A CA 1
ATOM 781 C C . PHE A 1 108 ? 0.442 -4.093 -5.852 1.00 98.56 108 PHE A C 1
ATOM 783 O O . PHE A 1 108 ? 0.356 -5.243 -6.294 1.00 98.56 108 PHE A O 1
ATOM 790 N N . GLY A 1 109 ? 0.604 -3.033 -6.638 1.00 98.00 109 GLY A N 1
ATOM 791 C CA . GLY A 1 109 ? 0.596 -3.121 -8.095 1.00 98.00 109 GLY A CA 1
ATOM 792 C C . GLY A 1 109 ? 1.745 -2.352 -8.731 1.00 98.00 109 GLY A C 1
ATOM 793 O O . GLY A 1 109 ? 2.279 -1.397 -8.167 1.00 98.00 109 GLY A O 1
ATOM 794 N N . GLY A 1 110 ? 2.130 -2.767 -9.931 1.00 97.56 110 GLY A N 1
ATOM 795 C CA . GLY A 1 110 ? 3.079 -2.048 -10.770 1.00 97.56 110 GLY A CA 1
ATOM 796 C C . GLY A 1 110 ? 2.488 -1.830 -12.151 1.00 97.56 110 GLY A C 1
ATOM 797 O O . GLY A 1 110 ? 2.010 -2.778 -12.774 1.00 97.56 110 GLY A O 1
ATOM 798 N N . SER A 1 111 ? 2.552 -0.609 -12.668 1.00 97.00 111 SER A N 1
ATOM 799 C CA . SER A 1 111 ? 2.118 -0.324 -14.034 1.00 97.00 111 SER A CA 1
ATOM 800 C C . SER A 1 111 ? 3.005 -1.032 -15.054 1.00 97.00 111 SER A C 1
ATOM 802 O O . SER A 1 111 ? 4.227 -1.084 -14.915 1.00 97.00 111 SER A O 1
ATOM 804 N N . SER A 1 112 ? 2.413 -1.523 -16.145 1.00 95.81 112 SER A N 1
ATOM 805 C CA . SER A 1 112 ? 3.172 -1.999 -17.313 1.00 95.81 112 SER A CA 1
ATOM 806 C C . SER A 1 112 ? 4.094 -0.920 -17.904 1.00 95.81 112 SER A C 1
ATOM 808 O O . SER A 1 112 ? 5.083 -1.250 -18.569 1.00 95.81 112 SER A O 1
ATOM 810 N N . ASN A 1 113 ? 3.852 0.363 -17.592 1.00 95.56 113 ASN A N 1
ATOM 811 C CA . ASN A 1 113 ? 4.740 1.459 -17.968 1.00 95.56 113 ASN A CA 1
ATOM 812 C C . ASN A 1 113 ? 6.135 1.380 -17.316 1.00 95.56 113 ASN A C 1
ATOM 814 O O . ASN A 1 113 ? 7.075 1.975 -17.848 1.00 95.56 113 ASN A O 1
ATOM 818 N N . LEU A 1 114 ? 6.301 0.607 -16.232 1.00 94.38 114 LEU A N 1
ATOM 819 C CA . LEU A 1 114 ? 7.603 0.326 -15.623 1.00 94.38 114 LEU A CA 1
ATOM 820 C C . LEU A 1 114 ? 8.569 -0.283 -16.649 1.00 94.38 114 LEU A C 1
ATOM 822 O O . LEU A 1 114 ? 9.742 0.073 -16.653 1.00 94.38 114 LEU A O 1
ATOM 826 N N . ILE A 1 115 ? 8.075 -1.117 -17.573 1.00 93.81 115 ILE A N 1
ATOM 827 C CA . ILE A 1 115 ? 8.896 -1.690 -18.649 1.00 93.81 115 ILE A CA 1
ATOM 828 C C . ILE A 1 115 ? 8.959 -0.762 -19.865 1.00 93.81 115 ILE A C 1
ATOM 830 O O . ILE A 1 115 ? 10.041 -0.481 -20.378 1.00 93.81 115 ILE A O 1
ATOM 834 N N . SER A 1 116 ? 7.820 -0.248 -20.345 1.00 93.88 116 SER A N 1
ATOM 835 C CA . SER A 1 116 ? 7.795 0.515 -21.607 1.00 93.88 116 SER A CA 1
ATOM 836 C C . SER A 1 116 ? 8.501 1.876 -21.535 1.00 93.88 116 SER A C 1
ATOM 838 O O . SER A 1 116 ? 8.832 2.447 -22.571 1.00 93.88 116 SER A O 1
ATOM 840 N N . SER A 1 117 ? 8.730 2.404 -20.331 1.00 91.88 117 SER A N 1
ATOM 841 C CA . SER A 1 117 ? 9.548 3.600 -20.081 1.00 91.88 117 SER A CA 1
ATOM 842 C C . SER A 1 117 ? 11.059 3.345 -20.149 1.00 91.88 117 SER A C 1
ATOM 844 O O . SER A 1 117 ? 11.829 4.305 -20.126 1.00 91.88 117 SER A O 1
ATOM 846 N N . GLY A 1 118 ? 11.491 2.080 -20.204 1.00 90.31 118 GLY A N 1
ATOM 847 C CA . GLY A 1 118 ? 12.893 1.683 -20.068 1.00 90.31 118 GLY A CA 1
ATOM 848 C C . GLY A 1 118 ? 13.421 1.742 -18.632 1.00 90.31 118 GLY A C 1
ATOM 849 O O . GLY A 1 118 ? 14.631 1.670 -18.442 1.00 90.31 118 GLY A O 1
ATOM 850 N N . ALA A 1 119 ? 12.542 1.898 -17.636 1.00 89.94 119 ALA A N 1
ATOM 851 C CA . ALA A 1 119 ? 12.924 1.907 -16.231 1.00 89.94 119 ALA A CA 1
ATOM 852 C C . ALA A 1 119 ? 13.288 0.479 -15.763 1.00 89.94 119 ALA A C 1
ATOM 854 O O . ALA A 1 119 ? 14.373 0.237 -15.247 1.00 89.94 119 ALA A O 1
ATOM 855 N N . PHE A 1 120 ? 12.429 -0.505 -16.004 1.00 92.44 120 PHE A N 1
ATOM 856 C CA . PHE A 1 120 ? 12.694 -1.902 -15.660 1.00 92.44 120 PHE A CA 1
ATOM 857 C C . PHE A 1 120 ? 12.736 -2.793 -16.901 1.00 92.44 120 PHE A C 1
ATOM 859 O O . PHE A 1 120 ? 12.012 -2.584 -17.873 1.00 92.44 120 PHE A O 1
ATOM 866 N N . SER A 1 121 ? 13.541 -3.844 -16.843 1.00 92.69 121 SER A N 1
ATOM 867 C CA . SER A 1 121 ? 13.426 -5.012 -17.714 1.00 92.69 121 SER A CA 1
ATOM 868 C C . SER A 1 121 ? 12.522 -6.065 -17.070 1.00 92.69 121 SER A C 1
ATOM 870 O O . SER A 1 121 ? 12.380 -6.132 -15.849 1.00 92.69 121 SER A O 1
ATOM 872 N N . ALA A 1 122 ? 11.913 -6.934 -17.879 1.00 93.19 122 ALA A N 1
ATOM 873 C CA . ALA A 1 122 ? 11.252 -8.119 -17.339 1.00 93.19 122 ALA A CA 1
ATOM 874 C C . ALA A 1 122 ? 12.301 -9.045 -16.694 1.00 93.19 122 ALA A C 1
ATOM 876 O O . ALA A 1 122 ? 13.287 -9.401 -17.339 1.00 93.19 122 ALA A O 1
ATOM 877 N N . GLY A 1 123 ? 12.078 -9.433 -15.439 1.00 90.69 123 GLY A N 1
ATOM 878 C CA . GLY A 1 123 ? 13.041 -10.155 -14.604 1.00 90.69 123 GLY A CA 1
ATOM 879 C C . GLY A 1 123 ? 13.831 -9.270 -13.633 1.00 90.69 123 GLY A C 1
ATOM 880 O O . GLY A 1 123 ? 14.454 -9.818 -12.727 1.00 90.69 123 GLY A O 1
ATOM 881 N N . ASP A 1 124 ? 13.770 -7.940 -13.766 1.00 92.94 124 ASP A N 1
ATOM 882 C CA . ASP A 1 124 ? 14.269 -7.027 -12.732 1.00 92.94 124 ASP A CA 1
ATOM 883 C C . ASP A 1 124 ? 13.354 -7.055 -11.493 1.00 92.94 124 ASP A C 1
ATOM 885 O O . ASP A 1 124 ? 12.241 -7.588 -11.516 1.00 92.94 124 ASP A O 1
ATOM 889 N N . THR A 1 125 ? 13.803 -6.420 -10.410 1.00 93.56 125 THR A N 1
ATOM 890 C CA . THR A 1 125 ? 13.076 -6.363 -9.141 1.00 93.56 125 THR A CA 1
ATOM 891 C C . THR A 1 125 ? 12.876 -4.919 -8.683 1.00 93.56 125 THR A C 1
ATOM 893 O O . THR A 1 125 ? 13.831 -4.147 -8.551 1.00 93.56 125 THR A O 1
ATOM 896 N N . LEU A 1 126 ? 11.624 -4.566 -8.393 1.00 94.94 126 LEU A N 1
ATOM 897 C CA . LEU A 1 126 ? 11.255 -3.325 -7.722 1.00 94.94 126 LEU A CA 1
ATOM 898 C C . LEU A 1 126 ? 11.174 -3.591 -6.216 1.00 94.94 126 LEU A C 1
ATOM 900 O O . LEU A 1 126 ? 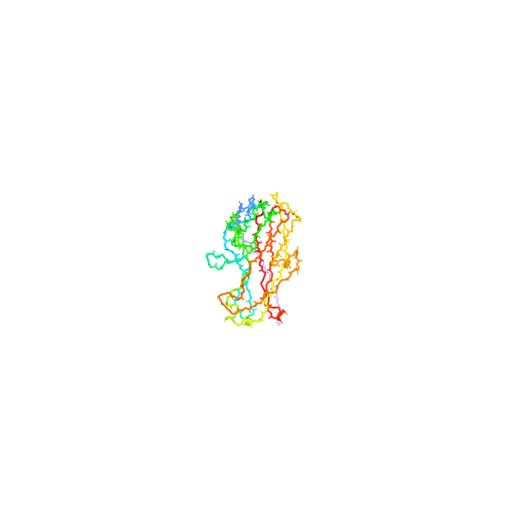10.401 -4.433 -5.768 1.00 94.94 126 LEU A O 1
ATOM 904 N N . ALA A 1 127 ? 11.962 -2.859 -5.436 1.00 95.00 127 ALA A N 1
ATOM 905 C CA . ALA A 1 127 ? 11.888 -2.873 -3.984 1.00 95.00 127 ALA A CA 1
ATOM 906 C C . ALA A 1 127 ? 10.909 -1.800 -3.497 1.00 95.00 127 ALA A C 1
ATOM 908 O O . ALA A 1 127 ? 11.012 -0.633 -3.890 1.00 95.00 127 ALA A O 1
ATOM 909 N N . LEU A 1 128 ? 10.004 -2.187 -2.602 1.00 96.94 128 LEU A N 1
ATOM 910 C CA . LEU A 1 128 ? 9.238 -1.272 -1.762 1.00 96.94 128 LEU A CA 1
ATOM 911 C C . LEU A 1 128 ? 9.744 -1.419 -0.325 1.00 96.94 128 LEU A C 1
ATOM 913 O O . LEU A 1 128 ? 9.854 -2.531 0.187 1.00 96.94 128 LEU A O 1
ATOM 917 N N . ARG A 1 129 ? 10.079 -0.299 0.318 1.00 96.62 129 ARG A N 1
ATOM 918 C CA . ARG A 1 129 ? 10.444 -0.229 1.738 1.00 96.62 129 ARG A CA 1
ATOM 919 C C . ARG A 1 129 ? 9.363 0.540 2.491 1.00 96.62 129 ARG A C 1
ATOM 921 O O . ARG A 1 129 ? 8.892 1.552 1.979 1.00 96.62 129 ARG A O 1
ATOM 928 N N . LEU A 1 130 ? 8.968 0.063 3.666 1.00 98.19 130 LEU A N 1
ATOM 929 C CA . LEU A 1 130 ? 8.095 0.780 4.594 1.00 98.19 130 LEU A CA 1
ATOM 930 C C . LEU A 1 130 ? 8.983 1.707 5.434 1.00 98.19 130 LEU A C 1
ATOM 932 O O . LEU A 1 130 ? 9.696 1.245 6.318 1.00 98.19 130 LEU A O 1
ATOM 936 N N . ASP A 1 131 ? 9.005 2.998 5.119 1.00 96.81 131 ASP A N 1
ATOM 937 C CA . ASP A 1 131 ? 9.899 3.985 5.738 1.00 96.81 131 ASP A CA 1
ATOM 938 C C . ASP A 1 131 ? 9.402 4.424 7.116 1.00 96.81 131 ASP A C 1
ATOM 940 O O . ASP A 1 131 ? 10.206 4.571 8.040 1.00 96.81 131 ASP A O 1
ATOM 944 N N . SER A 1 132 ? 8.088 4.590 7.281 1.00 97.75 132 SER A N 1
ATOM 945 C CA . SER A 1 132 ? 7.490 4.939 8.568 1.00 97.75 132 SER A CA 1
ATOM 946 C C . SER A 1 132 ? 6.083 4.364 8.759 1.00 97.75 132 SER A C 1
ATOM 948 O O . SER A 1 132 ? 5.342 4.107 7.808 1.00 97.75 132 SER A O 1
ATOM 950 N N . VAL A 1 133 ? 5.743 4.140 10.030 1.00 98.19 133 VAL A N 1
ATOM 951 C CA . VAL A 1 133 ? 4.415 3.751 10.519 1.00 98.19 133 VAL A CA 1
ATOM 952 C C . VAL A 1 133 ? 4.069 4.724 11.637 1.00 98.19 133 VAL A C 1
ATOM 954 O O . VAL A 1 133 ? 4.706 4.699 12.691 1.00 98.19 133 VAL A O 1
ATOM 957 N N . VAL A 1 134 ? 3.083 5.589 11.416 1.00 98.38 134 VAL A N 1
ATOM 958 C CA . VAL A 1 134 ? 2.580 6.519 12.435 1.00 98.38 134 VAL A CA 1
ATOM 959 C C . VAL A 1 134 ? 1.174 6.090 12.821 1.00 98.38 134 VAL A C 1
ATOM 961 O O . VAL A 1 134 ? 0.303 5.996 11.961 1.00 98.38 134 VAL A O 1
ATOM 964 N N . HIS A 1 135 ? 0.939 5.838 14.111 1.00 98.50 135 HIS A N 1
ATOM 965 C CA . HIS A 1 135 ? -0.392 5.552 14.648 1.00 98.50 135 HIS A CA 1
ATOM 966 C C . HIS A 1 135 ? -0.881 6.704 15.527 1.00 98.50 135 HIS A C 1
ATOM 968 O O . HIS A 1 135 ? -0.180 7.160 16.432 1.00 98.50 135 HIS A O 1
ATOM 974 N N . THR A 1 136 ? -2.108 7.148 15.272 1.00 98.50 136 THR A N 1
ATOM 975 C CA . THR A 1 136 ? -2.827 8.133 16.082 1.00 98.50 136 THR A CA 1
ATOM 976 C C . THR A 1 136 ? -4.085 7.478 16.641 1.00 98.50 136 THR A C 1
ATOM 978 O O . THR A 1 136 ? -4.898 6.942 15.889 1.00 98.50 136 THR A O 1
ATOM 981 N N . ASN A 1 137 ? -4.255 7.515 17.961 1.00 98.00 137 ASN A N 1
ATOM 982 C CA . ASN A 1 137 ? -5.422 6.973 18.654 1.00 98.00 137 ASN A CA 1
ATOM 983 C C . ASN A 1 137 ? -6.717 7.706 18.229 1.00 98.00 137 ASN A C 1
ATOM 985 O O . ASN A 1 137 ? -6.653 8.850 17.774 1.00 98.00 137 ASN A O 1
ATOM 989 N N . PRO A 1 138 ? -7.915 7.123 18.441 1.00 97.25 138 PRO A N 1
ATOM 990 C CA . PRO A 1 138 ? -9.189 7.765 18.087 1.00 97.25 138 PRO A CA 1
ATOM 991 C C . PRO A 1 138 ? -9.473 9.111 18.782 1.00 97.25 138 PRO A C 1
ATOM 993 O O . PRO A 1 138 ? -10.359 9.843 18.348 1.00 97.25 138 PRO A O 1
ATOM 996 N N . ASP A 1 139 ? -8.748 9.447 19.854 1.00 95.56 139 ASP A N 1
ATOM 997 C CA . ASP A 1 139 ? -8.820 10.739 20.551 1.00 95.56 139 ASP A CA 1
ATOM 998 C C . ASP A 1 139 ? -7.833 11.798 20.008 1.00 95.56 139 ASP A C 1
ATOM 1000 O O . ASP A 1 139 ? -7.771 12.911 20.530 1.00 95.56 139 ASP A O 1
ATOM 1004 N N . GLY A 1 140 ? -7.067 11.466 18.962 1.00 95.25 140 GLY A N 1
ATOM 1005 C CA . GLY A 1 140 ? -6.057 12.332 18.354 1.00 95.25 140 GLY A CA 1
ATOM 1006 C C . GLY A 1 140 ? -4.686 12.306 19.040 1.00 95.25 140 GLY A C 1
ATOM 1007 O O . GLY A 1 140 ? -3.797 13.054 18.634 1.00 95.25 140 GLY A O 1
ATOM 1008 N N . THR A 1 141 ? -4.482 11.481 20.073 1.00 97.19 141 THR A N 1
ATOM 1009 C CA . THR A 1 141 ? -3.170 11.346 20.730 1.00 97.19 141 THR A CA 1
ATOM 1010 C C . THR A 1 141 ? -2.244 10.374 19.981 1.00 97.19 141 THR A C 1
ATOM 1012 O O . THR A 1 141 ? -2.730 9.435 19.348 1.00 97.19 141 THR A O 1
ATOM 1015 N N . PRO A 1 142 ? -0.906 10.537 20.054 1.00 98.19 142 PRO A N 1
ATOM 1016 C CA . PRO A 1 142 ? 0.033 9.549 19.520 1.00 98.19 142 PRO A CA 1
ATOM 1017 C C . PRO A 1 142 ? -0.187 8.171 20.157 1.00 98.19 142 PRO A C 1
ATOM 1019 O O . PRO A 1 142 ? -0.245 8.051 21.384 1.00 98.19 142 PRO A O 1
ATOM 1022 N N . GLY A 1 143 ? -0.302 7.138 19.327 1.00 96.75 143 GLY A N 1
ATOM 1023 C CA . GLY A 1 143 ? -0.534 5.763 19.752 1.00 96.75 143 GLY A CA 1
ATOM 1024 C C . GLY A 1 143 ? 0.638 4.833 19.443 1.00 96.75 143 GLY A C 1
ATOM 1025 O O . GLY A 1 143 ? 1.633 5.218 18.832 1.00 96.75 143 GLY A O 1
ATOM 1026 N N . THR A 1 144 ? 0.524 3.588 19.902 1.00 97.19 144 THR A N 1
ATOM 1027 C CA . THR A 1 144 ? 1.526 2.526 19.694 1.00 97.19 144 THR A CA 1
ATOM 1028 C C . THR A 1 144 ? 0.968 1.369 18.864 1.00 97.19 144 THR A C 1
ATOM 1030 O O . THR A 1 144 ? 1.384 0.223 19.037 1.00 97.19 144 THR A O 1
ATOM 1033 N N . GLY A 1 145 ? -0.031 1.647 18.024 1.00 97.88 145 GLY A N 1
ATOM 1034 C CA . GLY A 1 145 ? -0.571 0.695 17.066 1.00 97.88 145 GLY A CA 1
ATOM 1035 C C . GLY A 1 145 ? 0.495 0.252 16.068 1.00 97.88 145 GLY A C 1
ATOM 1036 O O . GLY A 1 145 ? 1.393 1.006 15.696 1.00 97.88 145 GLY A O 1
ATOM 1037 N N . THR A 1 146 ? 0.376 -0.991 15.628 1.00 98.38 146 THR A N 1
ATOM 1038 C CA . THR A 1 146 ? 1.273 -1.645 14.674 1.00 98.38 146 THR A CA 1
ATOM 1039 C C . THR A 1 146 ? 0.473 -2.188 13.499 1.00 98.38 146 THR A C 1
ATOM 1041 O O . THR A 1 146 ? -0.715 -2.496 13.636 1.00 98.38 146 THR A O 1
ATOM 1044 N N . VAL A 1 147 ? 1.135 -2.320 12.351 1.00 98.56 147 VAL A N 1
ATOM 1045 C CA . VAL A 1 147 ? 0.592 -2.975 11.161 1.00 98.56 147 VAL A CA 1
ATOM 1046 C C . VAL A 1 147 ? 1.469 -4.169 10.798 1.00 98.56 147 VAL A C 1
ATOM 1048 O O . VAL A 1 147 ? 2.691 -4.099 10.892 1.00 98.56 147 VAL A O 1
ATOM 1051 N N . THR A 1 148 ? 0.853 -5.265 10.370 1.00 98.69 148 THR A N 1
ATOM 1052 C CA . THR A 1 148 ? 1.548 -6.401 9.760 1.00 98.69 148 THR A CA 1
ATOM 1053 C C . THR A 1 148 ? 0.918 -6.703 8.412 1.00 98.69 148 THR A C 1
ATOM 1055 O O . THR A 1 148 ? -0.304 -6.797 8.298 1.00 98.69 148 THR A O 1
ATOM 1058 N N . VAL A 1 149 ? 1.753 -6.869 7.393 1.00 98.75 149 VAL A N 1
ATOM 1059 C CA . VAL A 1 149 ? 1.351 -7.157 6.017 1.00 98.75 149 VAL A CA 1
ATOM 1060 C C . VAL A 1 149 ? 2.002 -8.464 5.584 1.00 98.75 149 VAL A C 1
ATOM 1062 O O . VAL A 1 149 ? 3.213 -8.645 5.726 1.00 98.75 149 VAL A O 1
ATOM 1065 N N . SER A 1 150 ? 1.197 -9.395 5.078 1.00 98.56 150 SER A N 1
ATOM 1066 C CA . SER A 1 150 ? 1.636 -10.757 4.755 1.00 98.56 150 SER A CA 1
ATOM 1067 C C . SER A 1 150 ? 0.904 -11.331 3.545 1.00 98.56 150 SER A C 1
ATOM 1069 O O . SER A 1 150 ? -0.235 -10.960 3.278 1.00 98.56 150 SER A O 1
ATOM 1071 N N . HIS A 1 151 ? 1.549 -12.244 2.828 1.00 97.94 151 HIS A N 1
ATOM 1072 C CA . HIS A 1 151 ? 1.001 -12.929 1.655 1.00 97.94 151 HIS A CA 1
ATOM 1073 C C . HIS A 1 151 ? 1.510 -14.372 1.629 1.00 97.94 151 HIS A C 1
ATOM 1075 O O . HIS A 1 151 ? 2.683 -14.626 1.919 1.00 97.94 151 HIS A O 1
ATOM 1081 N N . GLY A 1 152 ? 0.646 -15.338 1.322 1.00 96.25 152 GLY A N 1
ATOM 1082 C CA . GLY A 1 152 ? 0.990 -16.760 1.284 1.00 96.25 152 GLY A CA 1
ATOM 1083 C C . GLY A 1 152 ? 1.548 -17.295 2.610 1.00 96.25 152 GLY A C 1
ATOM 1084 O O . GLY A 1 152 ? 2.345 -18.231 2.614 1.00 96.25 152 GLY A O 1
ATOM 1085 N N . GLY A 1 153 ? 1.199 -16.664 3.738 1.00 94.00 153 GLY A N 1
ATOM 1086 C CA . GLY A 1 153 ? 1.764 -16.956 5.062 1.00 94.00 153 GLY A CA 1
ATOM 1087 C C . GLY A 1 153 ? 3.175 -16.402 5.320 1.00 94.00 153 GLY A C 1
ATOM 1088 O O . GLY A 1 153 ? 3.739 -16.678 6.375 1.00 94.00 153 GLY A O 1
ATOM 1089 N N . THR A 1 154 ? 3.744 -15.619 4.399 1.00 97.75 154 THR A N 1
ATOM 1090 C CA . THR A 1 154 ? 5.028 -14.921 4.575 1.00 97.75 154 THR A CA 1
ATOM 1091 C C . THR A 1 154 ? 4.781 -13.462 4.950 1.00 97.75 154 THR A C 1
ATOM 1093 O O . THR A 1 154 ? 4.078 -12.753 4.231 1.00 97.75 154 THR A O 1
ATOM 1096 N N . THR A 1 155 ? 5.366 -12.992 6.053 1.00 98.50 155 THR A N 1
ATOM 1097 C CA . THR A 1 155 ? 5.371 -11.566 6.416 1.00 98.50 155 THR A CA 1
ATOM 1098 C C . THR A 1 155 ? 6.265 -10.783 5.457 1.00 98.50 155 THR A C 1
ATOM 1100 O O . THR A 1 155 ? 7.392 -11.189 5.181 1.00 98.50 155 THR A O 1
ATOM 1103 N N . TRP A 1 156 ? 5.755 -9.667 4.942 1.00 98.44 156 TRP A N 1
ATOM 1104 C CA . TRP A 1 156 ? 6.496 -8.720 4.103 1.00 98.44 156 TRP A CA 1
ATOM 1105 C C . TRP A 1 156 ? 6.916 -7.474 4.878 1.00 98.44 156 TRP A C 1
ATOM 1107 O O . TRP A 1 156 ? 7.994 -6.943 4.633 1.00 98.44 156 TRP A O 1
ATOM 1117 N N . TYR A 1 157 ? 6.057 -7.032 5.799 1.00 98.62 157 TYR A N 1
ATOM 1118 C CA . TYR A 1 157 ? 6.277 -5.871 6.652 1.00 98.62 157 TYR A CA 1
ATOM 1119 C C . TYR A 1 157 ? 5.640 -6.141 8.026 1.00 98.62 157 TYR A C 1
ATOM 1121 O O . TYR A 1 157 ? 4.455 -6.473 8.088 1.00 98.62 157 TYR A O 1
ATOM 1129 N N . ASP A 1 158 ? 6.395 -5.996 9.111 1.00 97.75 158 ASP A N 1
ATOM 1130 C CA . ASP A 1 158 ? 5.903 -5.909 10.494 1.00 97.75 158 ASP A CA 1
ATOM 1131 C C . ASP A 1 158 ? 6.367 -4.637 11.234 1.00 97.75 158 ASP A C 1
ATOM 1133 O O . ASP A 1 158 ? 5.814 -4.304 12.288 1.00 97.75 158 ASP A O 1
ATOM 1137 N N . GLY A 1 159 ? 7.276 -3.856 10.638 1.00 94.44 159 GLY A N 1
ATOM 1138 C CA . GLY A 1 159 ? 7.678 -2.546 11.139 1.00 94.44 159 GLY A CA 1
ATOM 1139 C C . GLY A 1 159 ? 8.298 -1.612 10.093 1.00 94.44 159 GLY A C 1
ATOM 1140 O O . GLY A 1 159 ? 8.509 -1.946 8.928 1.00 94.44 159 GLY A O 1
ATOM 1141 N N . ALA A 1 160 ? 8.599 -0.389 10.532 1.00 96.88 160 ALA A N 1
ATOM 1142 C CA . ALA A 1 160 ? 9.355 0.571 9.734 1.00 96.88 160 ALA A CA 1
ATOM 1143 C C . ALA A 1 160 ? 10.810 0.100 9.542 1.00 96.88 160 ALA A C 1
ATOM 1145 O O . ALA A 1 160 ? 11.468 -0.334 10.488 1.00 96.88 160 ALA A O 1
ATOM 1146 N N . GLY A 1 161 ? 11.316 0.225 8.316 1.00 95.31 161 GLY A N 1
ATOM 1147 C CA . GLY A 1 161 ? 12.598 -0.307 7.852 1.00 95.31 161 GLY A CA 1
ATOM 1148 C C . GLY A 1 161 ? 12.468 -1.555 6.971 1.00 95.31 161 GLY A C 1
ATOM 1149 O O . GLY A 1 161 ? 13.385 -1.826 6.189 1.00 95.31 161 GLY A O 1
ATOM 1150 N N . ASP A 1 162 ? 11.342 -2.270 7.046 1.00 97.88 162 ASP A N 1
ATOM 1151 C CA . ASP A 1 162 ? 11.102 -3.496 6.281 1.00 97.88 162 ASP A CA 1
ATOM 1152 C C . ASP A 1 162 ? 10.972 -3.257 4.780 1.00 97.88 162 ASP A C 1
ATOM 1154 O O . ASP A 1 162 ? 10.600 -2.177 4.316 1.00 97.88 162 ASP A O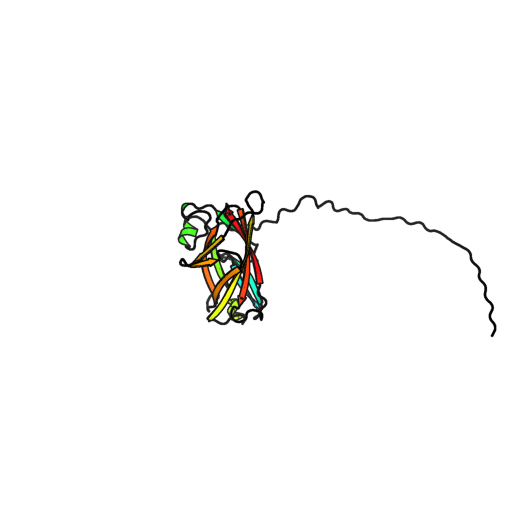 1
ATOM 1158 N N . ARG A 1 163 ? 11.268 -4.300 4.003 1.00 95.88 163 ARG A N 1
ATOM 1159 C CA . ARG A 1 163 ? 11.347 -4.250 2.544 1.00 95.88 163 ARG A CA 1
ATOM 1160 C C . ARG A 1 163 ? 10.796 -5.525 1.917 1.00 95.88 163 ARG A C 1
ATOM 1162 O O . ARG A 1 163 ? 11.225 -6.618 2.281 1.00 95.88 163 ARG A O 1
ATOM 1169 N N . HIS A 1 164 ? 9.983 -5.365 0.875 1.00 97.56 164 HIS A N 1
ATOM 1170 C CA . HIS A 1 164 ? 9.631 -6.443 -0.045 1.00 97.56 164 HIS A CA 1
ATOM 1171 C C . HIS A 1 164 ? 10.112 -6.163 -1.477 1.00 97.56 164 HIS A C 1
ATOM 1173 O O . HIS A 1 164 ? 10.203 -5.013 -1.909 1.00 97.56 164 HIS A O 1
ATOM 1179 N N . ASP A 1 165 ? 10.402 -7.239 -2.208 1.00 96.44 165 ASP A N 1
ATOM 1180 C CA . ASP A 1 165 ? 11.003 -7.235 -3.542 1.00 96.44 165 ASP A CA 1
ATOM 1181 C C . ASP A 1 165 ? 10.041 -7.872 -4.557 1.00 96.44 165 ASP A C 1
ATOM 1183 O O . ASP A 1 165 ? 9.907 -9.093 -4.632 1.00 96.44 165 ASP A O 1
ATOM 1187 N N . PHE A 1 166 ? 9.390 -7.039 -5.369 1.00 97.06 166 PHE A N 1
ATOM 1188 C CA . PHE A 1 166 ? 8.451 -7.464 -6.404 1.00 97.06 166 PHE A CA 1
ATOM 1189 C C . PHE A 1 166 ? 9.181 -7.716 -7.728 1.00 97.06 166 PHE A C 1
ATOM 1191 O O . PHE A 1 166 ? 9.809 -6.815 -8.288 1.00 97.06 166 PHE A O 1
ATOM 1198 N N . SER A 1 167 ? 9.077 -8.934 -8.266 1.00 96.12 167 SER A N 1
ATOM 1199 C CA . SER A 1 167 ? 9.611 -9.254 -9.597 1.00 96.12 167 SER A CA 1
ATOM 1200 C C . SER A 1 167 ? 8.787 -8.576 -10.693 1.00 96.12 167 SER A C 1
ATOM 1202 O O . SER A 1 167 ? 7.591 -8.835 -10.818 1.00 96.12 167 SER A O 1
ATOM 1204 N N . VAL A 1 168 ? 9.437 -7.775 -11.534 1.00 95.88 168 VAL A N 1
ATOM 1205 C CA . VAL A 1 168 ? 8.821 -7.104 -12.681 1.00 95.88 168 VAL A CA 1
ATOM 1206 C C . VAL A 1 168 ? 8.648 -8.093 -13.837 1.00 95.88 168 VAL A C 1
ATOM 1208 O O . VAL A 1 168 ? 9.595 -8.740 -14.284 1.00 95.88 168 VAL A O 1
ATOM 1211 N N . ARG A 1 169 ? 7.421 -8.218 -14.342 1.00 96.38 169 ARG A N 1
ATOM 1212 C CA . ARG A 1 169 ? 7.001 -9.149 -15.400 1.00 96.38 169 ARG A CA 1
ATOM 1213 C C . ARG A 1 169 ? 6.381 -8.372 -16.565 1.00 96.38 169 ARG A C 1
ATOM 1215 O O . ARG A 1 169 ? 5.852 -7.281 -16.388 1.00 96.38 169 ARG A O 1
ATOM 1222 N N . SER A 1 170 ? 6.411 -8.928 -17.773 1.00 94.00 170 SER A N 1
ATOM 1223 C CA . SER A 1 170 ? 5.624 -8.385 -18.890 1.00 94.00 170 SER A CA 1
ATOM 1224 C C . SER A 1 170 ? 4.154 -8.794 -18.756 1.00 94.00 170 SER A C 1
ATOM 1226 O O . SER A 1 170 ? 3.865 -9.968 -18.536 1.00 94.00 170 SER A O 1
ATOM 1228 N N . GLY A 1 171 ? 3.229 -7.849 -18.930 1.00 91.62 171 GLY A N 1
ATOM 1229 C CA . GLY A 1 171 ? 1.790 -8.082 -18.791 1.00 91.62 171 GLY A CA 1
ATOM 1230 C C . GLY A 1 171 ? 0.986 -6.783 -18.868 1.00 91.62 171 GLY A C 1
ATOM 1231 O O . GLY A 1 171 ? 1.525 -5.742 -19.245 1.00 91.62 171 GLY A O 1
ATOM 1232 N N . SER A 1 172 ? -0.297 -6.838 -18.498 1.00 89.50 172 SER A N 1
ATOM 1233 C CA . SER A 1 172 ? -1.132 -5.645 -18.266 1.00 89.50 172 SER A CA 1
ATOM 1234 C C . SER A 1 172 ? -0.624 -4.823 -17.075 1.00 89.50 172 SER A C 1
ATOM 1236 O O . SER A 1 172 ? -0.552 -3.596 -17.158 1.00 89.50 172 SER A O 1
ATOM 1238 N N . SER A 1 173 ? -0.188 -5.525 -16.028 1.00 94.19 173 SER A N 1
ATOM 1239 C CA . SER A 1 173 ? 0.519 -5.006 -14.856 1.00 94.19 173 SER A CA 1
ATOM 1240 C C . SER A 1 173 ? 1.924 -5.616 -14.817 1.00 94.19 173 SER A C 1
ATOM 1242 O O . SER A 1 173 ? 2.115 -6.771 -15.203 1.00 94.19 173 SER A O 1
ATOM 1244 N N . ALA A 1 174 ? 2.909 -4.849 -14.356 1.00 96.38 174 ALA A N 1
ATOM 1245 C CA . ALA A 1 174 ? 4.283 -5.304 -14.156 1.00 96.38 174 ALA A CA 1
ATOM 1246 C C . ALA A 1 174 ? 4.412 -6.266 -12.964 1.00 96.38 174 ALA A C 1
ATOM 1248 O O . ALA A 1 174 ? 5.190 -7.215 -13.007 1.00 96.38 174 ALA A O 1
ATOM 1249 N N . PHE A 1 175 ? 3.624 -6.040 -11.918 1.00 97.69 175 PHE A N 1
ATOM 1250 C CA . PHE A 1 175 ? 3.328 -6.994 -10.852 1.00 97.69 175 PHE A CA 1
ATOM 1251 C C . PHE A 1 175 ? 1.943 -6.665 -10.291 1.00 97.69 175 PHE A C 1
ATOM 1253 O O . PHE A 1 175 ? 1.441 -5.556 -10.494 1.00 97.69 175 PHE A O 1
ATOM 1260 N N . HIS A 1 176 ? 1.317 -7.640 -9.638 1.00 97.44 176 HIS A N 1
ATOM 1261 C CA . HIS A 1 176 ? -0.016 -7.513 -9.058 1.00 97.44 176 HIS A CA 1
ATOM 1262 C C . HIS A 1 176 ? -0.157 -8.550 -7.951 1.00 97.44 176 HIS A C 1
ATOM 1264 O O . HIS A 1 176 ? -0.263 -9.732 -8.259 1.00 97.44 176 HIS A O 1
ATOM 1270 N N . GLU A 1 177 ? -0.145 -8.139 -6.685 1.00 97.81 177 GLU A N 1
ATOM 1271 C CA . GLU A 1 177 ? -0.255 -9.066 -5.553 1.00 97.81 177 GLU A CA 1
ATOM 1272 C C . GLU A 1 177 ? -1.108 -8.446 -4.433 1.00 97.81 177 GLU A C 1
ATOM 1274 O O . GLU A 1 177 ? -0.867 -7.315 -4.007 1.00 97.81 177 GLU A O 1
ATOM 1279 N N . HIS A 1 178 ? -2.094 -9.187 -3.922 1.00 97.75 178 HIS A N 1
ATOM 1280 C CA . HIS A 1 178 ? -2.877 -8.779 -2.749 1.00 97.75 178 HIS A CA 1
ATOM 1281 C C . HIS A 1 178 ? -2.320 -9.416 -1.481 1.00 97.75 178 HIS A C 1
ATOM 1283 O O . HIS A 1 178 ? -1.807 -10.532 -1.517 1.00 97.75 178 HIS A O 1
ATOM 1289 N N . ALA A 1 179 ? -2.421 -8.708 -0.361 1.00 98.00 179 ALA A N 1
ATOM 1290 C CA . ALA A 1 179 ? -1.851 -9.125 0.914 1.00 98.00 179 ALA A CA 1
ATOM 1291 C C . ALA A 1 179 ? -2.887 -9.000 2.033 1.00 98.00 179 ALA A C 1
ATOM 1293 O O . ALA A 1 179 ? -3.801 -8.179 1.966 1.00 98.00 179 ALA A O 1
ATOM 1294 N N . LYS A 1 180 ? -2.724 -9.787 3.096 1.00 98.69 180 LYS A N 1
ATOM 1295 C CA . LYS A 1 180 ? -3.438 -9.591 4.354 1.00 98.69 180 LYS A CA 1
ATOM 1296 C C . LYS A 1 180 ? -2.773 -8.453 5.120 1.00 98.69 180 LYS A C 1
ATOM 1298 O O . LYS A 1 180 ? -1.603 -8.579 5.481 1.00 98.69 180 LYS A O 1
ATOM 1303 N N . TRP A 1 181 ? -3.530 -7.404 5.428 1.00 98.81 181 TRP A N 1
ATOM 1304 C CA . TRP A 1 181 ? -3.111 -6.311 6.310 1.00 98.81 181 TRP A CA 1
ATOM 1305 C C . TRP A 1 181 ? -3.805 -6.488 7.660 1.00 98.81 181 TRP A C 1
ATOM 1307 O O . TRP A 1 181 ? -5.015 -6.704 7.702 1.00 98.81 181 TRP A O 1
ATOM 1317 N N . VAL A 1 182 ? -3.061 -6.413 8.759 1.00 98.75 182 VAL A N 1
ATOM 1318 C CA . VAL A 1 182 ? -3.568 -6.574 10.130 1.00 98.75 182 VAL A CA 1
ATOM 1319 C C . VAL A 1 182 ? -3.113 -5.389 10.965 1.00 98.75 182 VAL A C 1
ATOM 1321 O O . VAL A 1 182 ? -1.920 -5.109 11.013 1.00 98.75 182 VAL A O 1
ATOM 1324 N N . PHE A 1 183 ? -4.046 -4.726 11.642 1.00 98.81 183 PHE A N 1
ATOM 1325 C CA . PHE A 1 183 ? -3.781 -3.571 12.502 1.00 98.81 183 PHE A CA 1
ATOM 1326 C C . PHE A 1 183 ? -4.084 -3.942 13.959 1.00 98.81 183 PHE A C 1
ATOM 1328 O O . PHE A 1 183 ? -5.087 -4.600 14.241 1.00 98.81 183 PHE A O 1
ATOM 1335 N N . SER A 1 184 ? -3.220 -3.561 14.904 1.00 98.62 184 SER A N 1
ATOM 1336 C CA . SER A 1 184 ? -3.331 -4.039 16.296 1.00 98.62 184 SER A CA 1
ATOM 1337 C C . SER A 1 184 ? -4.263 -3.216 17.195 1.00 98.62 184 SER A C 1
ATOM 1339 O O . SER A 1 184 ? -4.684 -3.705 18.244 1.00 98.62 184 SER A O 1
ATOM 1341 N N . ALA A 1 185 ? -4.625 -1.998 16.789 1.00 98.38 185 ALA A N 1
ATOM 1342 C CA . ALA A 1 185 ? -5.494 -1.086 17.538 1.00 98.38 185 ALA A CA 1
ATOM 1343 C C . ALA A 1 185 ? -6.318 -0.177 16.600 1.00 98.38 185 ALA A C 1
ATOM 1345 O O . ALA A 1 185 ? -5.850 0.105 15.495 1.00 98.38 185 ALA A O 1
ATOM 1346 N N . PRO A 1 186 ? -7.493 0.332 17.026 1.00 98.69 186 PRO A N 1
ATOM 1347 C CA . PRO A 1 186 ? -8.236 1.347 16.281 1.00 98.69 186 PRO A CA 1
ATOM 1348 C C . PRO A 1 186 ? -7.514 2.703 16.312 1.00 98.69 186 PRO A C 1
ATOM 1350 O O . PRO A 1 186 ? -6.718 2.983 17.211 1.00 98.69 186 PRO A O 1
ATOM 1353 N N . GLY A 1 187 ? -7.794 3.553 15.329 1.00 98.31 187 GLY A N 1
ATOM 1354 C CA . GLY A 1 187 ? -7.148 4.847 15.115 1.00 98.31 187 GLY A CA 1
ATOM 1355 C C . GLY A 1 187 ? -6.783 5.081 13.649 1.00 98.31 187 GLY A C 1
ATOM 1356 O O . GLY A 1 187 ? -7.147 4.303 12.768 1.00 98.31 187 GLY A O 1
ATOM 1357 N N . THR A 1 188 ? -6.035 6.146 13.386 1.00 98.56 188 THR A N 1
ATOM 1358 C CA . THR A 1 188 ? -5.496 6.444 12.053 1.00 98.56 188 THR A CA 1
ATOM 1359 C C . THR A 1 188 ? -4.073 5.915 11.949 1.00 98.56 188 THR A C 1
ATOM 1361 O O . THR A 1 188 ? -3.261 6.164 12.841 1.00 98.56 188 THR A O 1
ATOM 1364 N N . TYR A 1 189 ? -3.765 5.212 10.860 1.00 98.62 189 TYR A N 1
ATOM 1365 C CA . TYR A 1 189 ? -2.406 4.804 10.512 1.00 98.62 189 TYR A CA 1
ATOM 1366 C C . TYR A 1 189 ? -1.969 5.533 9.248 1.00 98.62 189 TYR A C 1
ATOM 1368 O O . TYR A 1 189 ? -2.635 5.427 8.221 1.00 98.62 189 TYR A O 1
ATOM 1376 N N . GLU A 1 190 ? -0.838 6.222 9.311 1.00 98.31 190 GLU A N 1
ATOM 1377 C CA . GLU A 1 190 ? -0.149 6.761 8.142 1.00 98.31 190 GLU A CA 1
ATOM 1378 C C . GLU A 1 190 ? 1.059 5.861 7.863 1.00 98.31 190 GLU A C 1
ATOM 1380 O O . GLU A 1 190 ? 1.954 5.722 8.702 1.00 98.31 190 GLU A O 1
ATOM 1385 N N . LEU A 1 191 ? 1.046 5.194 6.707 1.00 98.56 191 LEU A N 1
ATOM 1386 C CA . LEU A 1 191 ? 2.102 4.286 6.264 1.00 98.56 191 LEU A CA 1
ATOM 1387 C C . LEU A 1 191 ? 2.860 4.929 5.109 1.00 98.56 191 LEU A C 1
ATOM 1389 O O . LEU A 1 191 ? 2.277 5.219 4.064 1.00 98.56 191 LEU A O 1
ATOM 1393 N N . GLU A 1 192 ? 4.154 5.149 5.282 1.00 98.31 192 GLU A N 1
ATOM 1394 C CA . GLU A 1 192 ? 4.998 5.776 4.271 1.00 98.31 192 GLU A CA 1
ATOM 1395 C C . GLU A 1 192 ? 5.835 4.721 3.551 1.00 98.31 192 GLU A C 1
ATOM 1397 O O . GLU A 1 192 ? 6.648 4.043 4.172 1.00 98.31 192 GLU A O 1
ATOM 1402 N N . PHE A 1 193 ? 5.666 4.586 2.236 1.00 98.00 193 PHE A N 1
ATOM 1403 C CA . PHE A 1 193 ? 6.458 3.665 1.421 1.00 98.00 193 PHE A CA 1
ATOM 1404 C C . PHE A 1 193 ? 7.445 4.414 0.528 1.00 98.00 193 PHE A C 1
ATOM 1406 O O . PHE A 1 193 ? 7.113 5.460 -0.030 1.00 98.00 193 PHE A O 1
ATOM 1413 N N . TYR A 1 194 ? 8.632 3.836 0.337 1.00 95.62 194 TYR A N 1
ATOM 1414 C CA . TYR A 1 194 ? 9.656 4.283 -0.604 1.00 95.62 194 TYR A CA 1
ATOM 1415 C C . TYR A 1 194 ? 9.949 3.205 -1.655 1.00 95.62 194 TYR A C 1
ATOM 1417 O O . TYR A 1 194 ? 10.318 2.078 -1.316 1.00 95.62 194 TYR A O 1
ATOM 1425 N N . GLY A 1 195 ? 9.802 3.550 -2.938 1.00 94.19 195 GLY A N 1
ATOM 1426 C CA . GLY A 1 195 ? 9.967 2.622 -4.064 1.00 94.19 195 GLY A CA 1
ATOM 1427 C C . GLY A 1 195 ? 11.212 2.884 -4.909 1.00 94.19 195 GLY A C 1
ATOM 1428 O O . GLY A 1 195 ? 11.476 4.027 -5.286 1.00 94.19 195 GLY A O 1
ATOM 1429 N N . TYR A 1 196 ? 11.969 1.829 -5.234 1.00 91.31 196 TYR A N 1
ATOM 1430 C CA . TYR A 1 196 ? 13.225 1.907 -5.994 1.00 91.31 196 TYR A CA 1
ATOM 1431 C C . TYR A 1 196 ? 13.550 0.621 -6.777 1.00 91.31 196 TYR A C 1
ATOM 1433 O O . TYR A 1 196 ? 13.072 -0.462 -6.451 1.00 91.31 196 TYR A O 1
ATOM 1441 N N . ASN A 1 197 ? 14.406 0.716 -7.802 1.00 87.62 197 ASN A N 1
ATOM 1442 C CA . ASN A 1 197 ? 14.987 -0.460 -8.462 1.00 87.62 197 ASN A CA 1
ATOM 1443 C C . ASN A 1 197 ? 16.058 -1.087 -7.550 1.00 87.62 197 ASN A C 1
ATOM 1445 O O . ASN A 1 197 ? 17.008 -0.407 -7.151 1.00 87.62 197 ASN A O 1
ATOM 1449 N N . SER A 1 198 ? 15.905 -2.368 -7.199 1.00 81.50 198 SER A N 1
ATOM 1450 C CA . SER A 1 198 ? 16.772 -3.018 -6.210 1.00 81.50 198 SER A CA 1
ATOM 1451 C C . SER A 1 198 ? 18.190 -3.299 -6.711 1.00 81.50 198 SER A C 1
ATOM 1453 O O . SER A 1 198 ? 19.125 -3.293 -5.908 1.00 81.50 198 SER A O 1
ATOM 1455 N N . ALA A 1 199 ? 18.366 -3.503 -8.020 1.00 75.12 199 ALA A N 1
ATOM 1456 C CA . ALA A 1 199 ? 19.657 -3.794 -8.637 1.00 75.12 199 ALA A CA 1
ATOM 1457 C C . ALA A 1 199 ? 20.529 -2.537 -8.804 1.00 75.12 199 ALA A C 1
ATOM 1459 O O . ALA A 1 199 ? 21.755 -2.633 -8.853 1.00 75.12 199 ALA A O 1
ATOM 1460 N N . THR A 1 200 ? 19.906 -1.356 -8.871 1.00 67.81 200 THR A N 1
ATOM 1461 C CA . THR A 1 200 ? 20.572 -0.074 -9.158 1.00 67.81 200 THR A CA 1
ATOM 1462 C C . THR A 1 200 ? 20.355 0.962 -8.048 1.00 67.81 200 THR A C 1
ATOM 1464 O O . THR A 1 200 ? 20.200 2.161 -8.305 1.00 67.81 200 THR A O 1
ATOM 1467 N N . PHE A 1 201 ? 20.302 0.507 -6.792 1.00 64.50 201 PHE A N 1
ATOM 1468 C CA . PHE A 1 201 ? 20.058 1.370 -5.635 1.00 64.50 201 PHE A CA 1
ATOM 1469 C C . PHE A 1 201 ? 21.055 2.542 -5.580 1.00 64.50 201 PHE A C 1
ATOM 1471 O O . PHE A 1 201 ? 22.269 2.347 -5.571 1.00 64.50 201 PHE A O 1
ATOM 1478 N N . GLY A 1 202 ? 20.530 3.770 -5.548 1.00 56.16 202 GLY A N 1
ATOM 1479 C CA . GLY A 1 202 ? 21.323 5.004 -5.516 1.00 56.16 202 GLY A CA 1
ATOM 1480 C C . GLY A 1 202 ? 21.660 5.626 -6.878 1.00 56.16 202 GLY A C 1
ATOM 1481 O O . GLY A 1 202 ? 22.088 6.777 -6.898 1.00 56.16 202 GLY A O 1
ATOM 1482 N N . SER A 1 203 ? 21.424 4.950 -8.013 1.00 62.31 203 SER A N 1
ATOM 1483 C CA . SER A 1 203 ? 21.504 5.586 -9.346 1.00 62.31 203 SER A CA 1
ATOM 1484 C C . SER A 1 203 ? 20.148 6.065 -9.878 1.00 62.31 203 SER A C 1
ATOM 1486 O O . SER A 1 203 ? 20.065 6.545 -11.007 1.00 62.31 203 SER A O 1
ATOM 1488 N N . TRP A 1 204 ? 19.089 5.908 -9.082 1.00 68.31 204 TRP A N 1
ATOM 1489 C CA . TRP A 1 204 ? 17.711 6.298 -9.375 1.00 68.31 204 TRP A CA 1
ATOM 1490 C C . TRP A 1 204 ? 17.149 7.187 -8.277 1.00 68.31 204 TRP A C 1
ATOM 1492 O O . TRP A 1 204 ? 17.403 6.961 -7.092 1.00 68.31 204 TRP A O 1
ATOM 1502 N N . THR A 1 205 ? 16.294 8.121 -8.675 1.00 67.94 205 THR A N 1
ATOM 1503 C CA . THR A 1 205 ? 15.396 8.842 -7.776 1.00 67.94 205 THR A CA 1
ATOM 1504 C C . THR A 1 205 ? 14.148 7.992 -7.551 1.00 67.94 205 THR A C 1
ATOM 1506 O O . THR A 1 205 ? 13.218 7.975 -8.360 1.00 67.94 205 THR A O 1
ATOM 1509 N N . GLY A 1 206 ? 14.160 7.236 -6.450 1.00 76.25 206 GLY A N 1
ATOM 1510 C CA . GLY A 1 206 ? 12.954 6.605 -5.922 1.00 76.25 206 GLY A CA 1
ATOM 1511 C C . GLY A 1 206 ? 11.970 7.644 -5.380 1.00 76.25 206 GLY A C 1
ATOM 1512 O O . GLY A 1 206 ? 12.322 8.810 -5.193 1.00 76.25 206 GLY A O 1
ATOM 1513 N N . SER A 1 207 ? 10.737 7.217 -5.119 1.00 83.94 207 SER A N 1
ATOM 1514 C CA . SER A 1 207 ? 9.664 8.086 -4.619 1.00 83.94 207 SER A CA 1
ATOM 1515 C C . SER A 1 207 ? 9.148 7.588 -3.284 1.00 83.94 207 SER A C 1
ATOM 1517 O O . SER A 1 207 ? 8.886 6.395 -3.135 1.00 83.94 207 SER A O 1
ATOM 1519 N N . THR A 1 208 ? 8.937 8.525 -2.366 1.00 93.38 208 THR A N 1
ATOM 1520 C CA . THR A 1 208 ? 8.222 8.315 -1.105 1.00 93.38 208 THR A CA 1
ATOM 1521 C C . THR A 1 208 ? 6.743 8.669 -1.283 1.00 93.38 208 THR A C 1
ATOM 1523 O O . THR A 1 208 ? 6.418 9.547 -2.089 1.00 93.38 208 THR A O 1
ATOM 1526 N N . SER A 1 209 ? 5.828 7.994 -0.586 1.00 96.88 209 SER A N 1
ATOM 1527 C CA . SER A 1 209 ? 4.399 8.342 -0.539 1.00 96.88 209 SER A CA 1
ATOM 1528 C C . SER A 1 209 ? 3.718 7.798 0.713 1.00 96.88 209 SER A C 1
ATOM 1530 O O . SER A 1 209 ? 4.000 6.677 1.132 1.00 96.88 209 SER A O 1
ATOM 1532 N N . THR A 1 210 ? 2.801 8.587 1.274 1.00 97.56 210 THR A N 1
ATOM 1533 C CA . THR A 1 210 ? 2.055 8.272 2.500 1.00 97.56 210 THR A CA 1
ATOM 1534 C C . THR A 1 210 ? 0.645 7.785 2.173 1.00 97.56 210 THR A C 1
ATOM 1536 O O . THR A 1 210 ? -0.043 8.367 1.333 1.00 97.56 210 THR A O 1
ATOM 1539 N N . TYR A 1 211 ? 0.212 6.732 2.861 1.00 98.19 211 TYR A N 1
ATOM 1540 C CA . TYR A 1 211 ? -1.087 6.088 2.695 1.00 98.19 211 TYR A CA 1
ATOM 1541 C C . TYR A 1 211 ? -1.810 6.012 4.036 1.00 98.19 211 TYR A C 1
ATOM 1543 O O . TYR A 1 211 ? -1.260 5.498 5.012 1.00 98.19 211 TYR A O 1
ATOM 1551 N N . THR A 1 212 ? -3.042 6.510 4.073 1.00 98.19 212 THR A N 1
ATOM 1552 C CA . THR A 1 212 ? -3.841 6.612 5.297 1.00 98.19 212 THR A CA 1
ATOM 1553 C C . THR A 1 212 ? -4.807 5.439 5.413 1.00 98.19 212 THR A C 1
ATOM 1555 O O . THR A 1 212 ? -5.557 5.149 4.479 1.00 98.19 212 THR A O 1
ATOM 1558 N N . PHE A 1 213 ? -4.846 4.804 6.581 1.00 98.62 213 PHE A N 1
ATOM 1559 C CA . PHE A 1 213 ? -5.829 3.784 6.939 1.00 98.62 213 PHE A CA 1
ATOM 1560 C C . PHE A 1 213 ? -6.633 4.247 8.157 1.00 98.62 213 PHE A C 1
ATOM 1562 O O . PHE A 1 213 ? -6.064 4.635 9.179 1.00 98.62 213 PHE A O 1
ATOM 1569 N N . LEU A 1 214 ? -7.960 4.189 8.052 1.00 98.31 214 LEU A N 1
ATOM 1570 C CA . LEU A 1 214 ? -8.908 4.543 9.108 1.00 98.31 214 LEU A CA 1
ATOM 1571 C C . LEU A 1 214 ? -9.418 3.258 9.760 1.00 98.31 214 LEU A C 1
ATOM 1573 O O . LEU A 1 214 ? -10.275 2.562 9.209 1.00 98.31 214 LEU A O 1
ATOM 1577 N N . VAL A 1 215 ? -8.866 2.932 10.924 1.00 98.69 215 VAL A N 1
ATOM 1578 C CA . VAL A 1 215 ? -9.116 1.676 11.633 1.00 98.69 215 VAL A CA 1
ATOM 1579 C C . VAL A 1 215 ? -10.147 1.913 12.739 1.00 98.69 215 VAL A C 1
ATOM 1581 O O . VAL A 1 215 ? -9.897 2.708 13.646 1.00 98.69 215 VAL A O 1
ATOM 1584 N N . SER A 1 216 ? -11.316 1.262 12.668 1.00 96.06 216 SER A N 1
ATOM 1585 C CA . SER A 1 216 ? -12.471 1.551 13.553 1.00 96.06 216 SER A CA 1
ATOM 1586 C C . SER A 1 216 ? -13.278 0.329 13.979 1.00 96.06 216 SER A C 1
ATOM 1588 O O . SER A 1 216 ? -13.406 -0.609 13.166 1.00 96.06 216 SER A O 1
#

pLDDT: mean 86.38, std 19.78, range [37.84, 98.81]

Foldseek 3Di:
DDDDDDDDDDDDDDDDDDDDDPPPPPPPPPPPPDPPQAAEDFAAEKALWEWADPALFEIETFIQGVVDDTHHARNYAAEFEFDVVVPGRKQDQDPVVRVVVVHYQYHHFYALNCVVRNNDDQQFKKKKFFQAKWWAAPVRHTDDKWKWKADPNHTQDGGHGGMDIFGQHRDRTRDIGTIMMDIDHFGKIKIKMWMDGPVDPPSHDIYIHIHIYGYD

InterPro domains:
  IPR022435 Surface-anchored repeat, actinobacteria [TIGR03769] (176-215)

Sequence (216 aa):
MTEVKERSTTVRSRVVSPLAAIVLALAAAIFGAAPAHAATWTSGHIDVVYAEATSATNLTLRTHPDPGPSVPAGTWDIAVPHTPALGGYVLPESYSDSVTYGLPFAGFGGSSNLISSGAFSAGDTLALRLDSVVHTNPDGTPGTGTVTVSHGGTTWYDGAGDRHDFSVRSGSSAFHEHAKWVFSAPGTYELEFYGYNSATFGSWTGSTSTYTFLVS

Radius of gyration: 28.13 Å; chains: 1; bounding box: 65×97×42 Å

Organism: NCBI:txid2878388